Protein AF-A0A819SL32-F1 (afdb_monomer)

Sequence (199 aa):
MQELDLMKNQIPFDRYFQVEPLRNYLKIILMNDFMIHLADKIWPEGKRYVFCYDAQINEKSDIKSCHAKDGNPFGPFWSYFNIDFDGDVFFQPLFYDIINPNGWNTKYPSTKYPVLAFSGPPGTDQHNVPIAKYFIYSNYIQEQAENFLNKHQISPDTLLAIHLRNGIDFERACTYASEKSNFFASAQCLGYNLEKGIK

Radius of gyration: 21.11 Å; Cα contacts (8 Å, |Δi|>4): 170; chains: 1; bounding box: 52×49×54 Å

Solvent-accessible surface area (backbone atoms only — not comparable to full-atom values): 12612 Å² total; per-residue (Å²): 143,72,74,82,62,61,84,76,53,91,76,62,68,64,65,53,24,44,62,65,61,37,48,78,77,39,98,73,75,55,69,67,57,41,56,76,74,40,28,75,81,66,48,31,90,87,61,28,46,36,34,33,60,57,71,41,71,54,101,89,41,95,60,72,34,57,62,50,52,63,60,86,66,38,24,62,58,38,52,73,72,73,53,74,69,69,44,68,41,63,49,58,93,64,71,79,56,83,87,57,66,62,55,53,54,70,77,49,37,58,92,81,40,67,61,87,42,54,61,58,82,80,72,86,61,81,88,53,58,78,56,56,79,34,67,40,66,12,71,63,47,50,50,54,52,51,51,51,31,60,76,68,71,52,57,80,92,74,66,84,86,81,88,84,83,78,47,74,73,47,54,58,54,54,75,56,47,87,81,42,95,72,52,91,74,41,38,83,69,22,33,91,82,46,81,58,50,86,128

Nearest PDB structures (foldseek):
  5ky4-assembly1_A  TM=9.007E-01  e=3.397E-13  Mus musculus
  5uxh-assembly2_B  TM=8.794E-01  e=1.569E-12  Homo sapiens
  5kxq-assembly2_D  TM=8.926E-01  e=2.784E-12  Mus musculus
  5kxq-assembly1_B  TM=8.341E-01  e=6.797E-12  Mus musculus
  5kxq-assembly2_C  TM=8.332E-01  e=1.062E-11  Mus musculus

Organism: NCBI:txid392033

Secondary structure (DSSP, 8-state):
--STTGGGS---GGGTB-SHHHHTTS----HHHHIIIIIHHHS-TT--EEEESS-EEETTEEEEE--TTSSTTHHHHHHHTT---SEEEE-TT--SSTT-HHHHHHHS-TTT-S--EESS-----GGGGGGGGG-PBPHHHHHHHHHHHHHTT--GGG---------HHHHHHHTTGGG-SS-TTTHHHH-TTSTT---

Foldseek 3Di:
DPVVCVVQDDDWLLQWFPPVLVVVPDVDDTPVCCLVPPCCPQPNPVRAEEEDQFFDQDPVDNDTFLCLLPDPPRVVVCVVSPDDHNGYDHLPPDALDPPCPVSCCVVAPCVRPVDHHYSDDRDDDPVCVVVVVSGHTHPNVVVVVVVVCVVVVNDPVPDDDDDDPPDPVVVVLVVCVVVDPDDDPCCVQQNPRSVNPDD

Mean predicted aligned error: 6.48 Å

pLDDT: mean 89.08, std 12.5, range [32.66, 98.06]

InterPro domains:
  IPR019378 GDP-fucose protein O-fucosyltransferase [PF10250] (8-195)
  IPR039922 GDP-fucose protein O-fucosyltransferase 1 [PTHR21420] (8-195)

Structure (mmCIF, N/CA/C/O backbone):
data_AF-A0A819SL32-F1
#
_entry.id   AF-A0A819SL32-F1
#
loop_
_atom_site.group_PDB
_atom_site.id
_atom_site.type_symbol
_atom_site.label_atom_id
_atom_site.label_alt_id
_atom_site.label_comp_id
_atom_site.label_asym_id
_atom_site.label_entity_id
_atom_site.label_seq_id
_atom_site.pdbx_PDB_ins_code
_atom_site.Cartn_x
_atom_site.Cartn_y
_atom_site.Cartn_z
_atom_site.occupancy
_atom_site.B_iso_or_equiv
_atom_site.auth_seq_id
_atom_site.auth_comp_id
_atom_site.auth_asym_id
_atom_site.auth_atom_id
_atom_site.pdbx_PDB_model_num
ATOM 1 N N . MET A 1 1 ? 2.722 -19.379 21.578 1.00 36.47 1 MET A N 1
ATOM 2 C CA . MET A 1 1 ? 3.691 -19.497 20.464 1.00 36.47 1 MET A CA 1
ATOM 3 C C . MET A 1 1 ? 2.982 -19.237 19.126 1.00 36.47 1 MET A C 1
ATOM 5 O O . MET A 1 1 ? 3.074 -20.057 18.230 1.00 36.47 1 MET A O 1
ATOM 9 N N . GLN A 1 2 ? 2.211 -18.143 19.008 1.00 43.09 2 GLN A N 1
ATOM 10 C CA . GLN A 1 2 ? 1.285 -17.951 17.871 1.00 43.09 2 GLN A CA 1
ATOM 11 C C . GLN A 1 2 ? 1.231 -16.505 17.335 1.00 43.09 2 GLN A C 1
ATOM 13 O O . GLN A 1 2 ? 0.826 -16.306 16.200 1.00 43.09 2 GLN A O 1
ATOM 18 N N . GLU A 1 3 ? 1.718 -15.506 18.083 1.00 35.50 3 GLU A N 1
ATOM 19 C CA . GLU A 1 3 ? 1.844 -14.123 17.579 1.00 35.50 3 GLU A CA 1
ATOM 20 C C . GLU A 1 3 ? 3.192 -13.834 16.902 1.00 35.50 3 GLU A C 1
ATOM 22 O O . GLU A 1 3 ? 3.268 -12.988 16.016 1.00 35.50 3 GLU A O 1
ATOM 27 N N . LEU A 1 4 ? 4.257 -14.565 17.255 1.00 32.66 4 LEU A N 1
ATOM 28 C CA . LEU A 1 4 ? 5.604 -14.319 16.719 1.00 32.66 4 LEU A CA 1
ATOM 29 C C . LEU A 1 4 ? 5.791 -14.795 15.262 1.00 32.66 4 LEU A C 1
ATOM 31 O O . LEU A 1 4 ? 6.780 -14.439 14.628 1.00 32.66 4 LEU A O 1
ATOM 35 N N . ASP A 1 5 ? 4.856 -15.593 14.738 1.00 39.16 5 ASP A N 1
ATOM 36 C CA . ASP A 1 5 ? 4.914 -16.175 13.386 1.00 39.16 5 ASP A CA 1
ATOM 37 C C . ASP A 1 5 ? 4.199 -15.308 12.327 1.00 39.16 5 ASP A C 1
ATOM 39 O O . ASP A 1 5 ? 4.399 -15.465 11.125 1.00 39.16 5 ASP A O 1
ATOM 43 N N . LEU A 1 6 ? 3.416 -14.311 12.760 1.00 43.03 6 LEU A N 1
ATOM 44 C CA . LEU A 1 6 ? 2.730 -13.369 11.867 1.00 43.03 6 LEU A CA 1
ATOM 45 C C . LEU A 1 6 ? 3.681 -12.354 11.214 1.00 43.03 6 LEU A C 1
ATOM 47 O O . LEU A 1 6 ? 3.376 -11.847 10.140 1.00 43.03 6 LEU A O 1
ATOM 51 N N . MET A 1 7 ? 4.855 -12.093 11.802 1.00 41.94 7 MET A N 1
ATOM 52 C CA . MET A 1 7 ? 5.853 -11.180 11.222 1.00 41.94 7 MET A CA 1
ATOM 53 C C . MET A 1 7 ? 6.662 -11.793 10.064 1.00 41.94 7 MET A C 1
ATOM 55 O O . MET A 1 7 ? 7.491 -11.102 9.473 1.00 41.94 7 MET A O 1
ATOM 59 N N . LYS A 1 8 ? 6.453 -13.077 9.736 1.00 52.78 8 LYS A N 1
ATOM 60 C CA . LYS A 1 8 ? 7.177 -13.782 8.662 1.00 52.78 8 LYS A CA 1
ATOM 61 C C . LYS A 1 8 ? 6.358 -14.044 7.398 1.00 52.78 8 LYS A C 1
ATOM 63 O O . LYS A 1 8 ? 6.947 -14.434 6.394 1.00 52.78 8 LYS A O 1
ATOM 68 N N . ASN A 1 9 ? 5.049 -13.799 7.409 1.00 71.25 9 ASN A N 1
ATOM 69 C CA . ASN A 1 9 ? 4.177 -14.155 6.292 1.00 71.25 9 ASN A CA 1
ATOM 70 C C . ASN A 1 9 ? 3.637 -12.908 5.593 1.00 71.25 9 ASN A C 1
ATOM 72 O O . ASN A 1 9 ? 3.111 -12.005 6.239 1.00 71.25 9 ASN A O 1
ATOM 76 N N . GLN A 1 10 ? 3.736 -12.879 4.262 1.00 85.94 10 GLN A N 1
ATOM 77 C CA . GLN A 1 10 ? 2.957 -11.946 3.452 1.00 85.94 10 GLN A CA 1
ATOM 78 C C . GLN A 1 10 ? 1.480 -12.282 3.669 1.00 85.94 10 GLN A C 1
ATOM 80 O O . GLN A 1 10 ? 1.025 -13.367 3.308 1.00 85.94 10 GLN A O 1
ATOM 85 N N . ILE A 1 11 ? 0.748 -11.390 4.337 1.00 91.75 11 ILE A N 1
ATOM 86 C CA . ILE A 1 11 ? -0.656 -11.624 4.671 1.00 91.75 11 ILE A CA 1
ATOM 87 C C . ILE A 1 11 ? -1.500 -11.163 3.484 1.00 91.75 11 ILE A C 1
ATOM 89 O O . ILE A 1 11 ? -1.397 -9.996 3.092 1.00 91.75 11 ILE A O 1
ATOM 93 N N . PRO A 1 12 ? -2.327 -12.040 2.894 1.00 93.44 12 PRO A N 1
ATOM 94 C CA . PRO A 1 12 ? -3.126 -11.653 1.750 1.00 93.44 12 PRO A CA 1
ATOM 95 C C . PRO A 1 12 ? -4.188 -10.636 2.181 1.00 93.44 12 PRO A C 1
ATOM 97 O O . PRO A 1 12 ? -4.689 -10.660 3.307 1.00 93.44 12 PRO A O 1
ATOM 100 N N . PHE A 1 13 ? -4.514 -9.710 1.281 1.00 95.75 13 PHE A N 1
ATOM 101 C CA . PHE A 1 13 ? -5.428 -8.599 1.557 1.00 95.75 13 PHE A CA 1
ATOM 102 C C . PHE A 1 13 ? -6.792 -9.071 2.093 1.00 95.75 13 PHE A C 1
ATOM 104 O O . PHE A 1 13 ? -7.337 -8.501 3.042 1.00 95.75 13 PHE A O 1
ATOM 111 N N . ASP A 1 14 ? -7.303 -10.158 1.517 1.00 96.06 14 ASP A N 1
ATOM 112 C CA . ASP A 1 14 ? -8.595 -10.762 1.833 1.00 96.06 14 ASP A CA 1
ATOM 113 C C . ASP A 1 14 ? -8.660 -11.436 3.214 1.00 96.06 14 ASP A C 1
ATOM 115 O O . ASP A 1 14 ? -9.744 -11.741 3.716 1.00 96.06 14 ASP A O 1
ATOM 119 N N . ARG A 1 15 ? -7.516 -11.585 3.898 1.00 96.00 15 ARG A N 1
ATOM 120 C CA . ARG A 1 15 ? -7.484 -11.976 5.311 1.00 96.00 15 ARG A CA 1
ATOM 121 C C . ARG A 1 15 ? -8.174 -10.940 6.194 1.00 96.00 15 ARG A C 1
ATOM 123 O O . ARG A 1 15 ? -8.882 -11.313 7.133 1.00 96.00 15 ARG A O 1
ATOM 130 N N . TYR A 1 16 ? -7.954 -9.656 5.919 1.00 96.31 16 TYR A N 1
ATOM 131 C CA . TYR A 1 16 ? -8.412 -8.557 6.771 1.00 96.31 16 TYR A CA 1
ATOM 132 C C . TYR A 1 16 ? -9.566 -7.768 6.179 1.00 96.31 16 TYR A C 1
ATOM 134 O O . TYR A 1 16 ? -10.381 -7.257 6.944 1.00 96.31 16 TYR A O 1
ATOM 142 N N . PHE A 1 17 ? -9.676 -7.705 4.856 1.00 97.69 17 PHE A N 1
ATOM 143 C CA . PHE A 1 17 ? -10.681 -6.893 4.182 1.00 97.69 17 PHE A CA 1
ATOM 144 C C . PHE A 1 17 ? -11.442 -7.694 3.134 1.00 97.69 17 PHE A C 1
ATOM 146 O O . PHE A 1 17 ? -10.915 -8.606 2.516 1.00 97.69 17 PHE A O 1
ATOM 153 N N . GLN A 1 18 ? -12.697 -7.345 2.894 1.00 97.31 18 GLN A N 1
ATOM 154 C CA . GLN A 1 18 ? -13.462 -7.904 1.788 1.00 97.31 18 GLN A CA 1
ATOM 155 C C . GLN A 1 18 ? -12.979 -7.307 0.457 1.00 97.31 18 GLN A C 1
ATOM 157 O O . GLN A 1 18 ? -12.721 -6.108 0.357 1.00 97.31 18 GLN A O 1
ATOM 162 N N . VAL A 1 19 ? -12.893 -8.132 -0.589 1.00 97.06 19 VAL A N 1
ATOM 163 C CA . VAL A 1 19 ? -12.436 -7.693 -1.923 1.00 97.06 19 VAL A CA 1
ATOM 164 C C . VAL A 1 19 ? -13.579 -7.091 -2.750 1.00 97.06 19 VAL A C 1
ATOM 166 O O . VAL A 1 19 ? -13.380 -6.109 -3.464 1.00 97.06 19 VAL A O 1
ATOM 169 N N . GLU A 1 20 ? -14.791 -7.643 -2.638 1.00 96.12 20 GLU A N 1
ATOM 170 C CA . GLU A 1 20 ? -15.951 -7.234 -3.447 1.00 96.12 20 GLU A CA 1
ATOM 171 C C . GLU A 1 20 ? -16.342 -5.752 -3.304 1.00 96.12 20 GLU A C 1
ATOM 173 O O . GLU A 1 20 ? -16.541 -5.096 -4.329 1.00 96.12 20 GLU A O 1
ATOM 178 N N . PRO A 1 21 ? -16.390 -5.153 -2.095 1.00 96.00 21 PRO A N 1
ATOM 179 C CA . PRO A 1 21 ? -16.719 -3.733 -1.964 1.00 96.00 21 PRO A CA 1
ATOM 180 C C . PRO A 1 21 ? -15.754 -2.816 -2.725 1.00 96.00 21 PRO A C 1
ATOM 182 O O . PRO A 1 21 ? -16.183 -1.814 -3.295 1.00 96.00 21 PRO A O 1
ATOM 185 N N . LEU A 1 22 ? -14.469 -3.178 -2.790 1.00 93.81 22 LEU A N 1
ATOM 186 C CA . LEU A 1 22 ? -13.471 -2.453 -3.573 1.00 93.81 22 LEU A CA 1
ATOM 187 C C . LEU A 1 22 ? -13.616 -2.700 -5.076 1.00 93.81 22 LEU A C 1
ATOM 189 O O . LEU A 1 22 ? -13.434 -1.759 -5.845 1.00 93.81 22 LEU A O 1
ATOM 193 N N . ARG A 1 23 ? -13.985 -3.915 -5.509 1.00 95.00 23 ARG A N 1
ATOM 194 C CA . ARG A 1 23 ? -14.231 -4.237 -6.931 1.00 95.00 23 ARG A CA 1
ATOM 195 C C . ARG A 1 23 ? -15.352 -3.402 -7.551 1.00 95.00 23 ARG A C 1
ATOM 197 O O . ARG A 1 23 ? -15.296 -3.094 -8.739 1.00 95.00 23 ARG A O 1
ATOM 204 N N . ASN A 1 24 ? -16.325 -2.974 -6.747 1.00 91.62 24 ASN A N 1
ATOM 205 C CA . ASN A 1 24 ? -17.387 -2.063 -7.189 1.00 91.62 24 ASN A CA 1
ATOM 206 C C . ASN A 1 24 ? -16.880 -0.649 -7.521 1.00 91.62 24 ASN A C 1
ATOM 208 O O . ASN A 1 24 ? -17.567 0.102 -8.211 1.00 91.62 24 ASN A O 1
ATOM 212 N N . TYR A 1 25 ? -15.698 -0.278 -7.024 1.00 90.75 25 TYR A N 1
ATOM 213 C CA . TYR A 1 25 ? -15.104 1.043 -7.216 1.00 90.75 25 TYR A CA 1
ATOM 214 C C . TYR A 1 25 ? -13.856 1.015 -8.115 1.00 90.75 25 TYR A C 1
ATOM 216 O O . TYR A 1 25 ? -13.648 1.930 -8.909 1.00 90.75 25 TYR A O 1
ATOM 224 N N . LEU A 1 26 ? -13.035 -0.036 -8.026 1.00 91.31 26 LEU A N 1
ATOM 225 C CA . LEU A 1 26 ? -11.764 -0.182 -8.738 1.00 91.31 26 LEU A CA 1
ATOM 226 C C . LEU A 1 26 ? 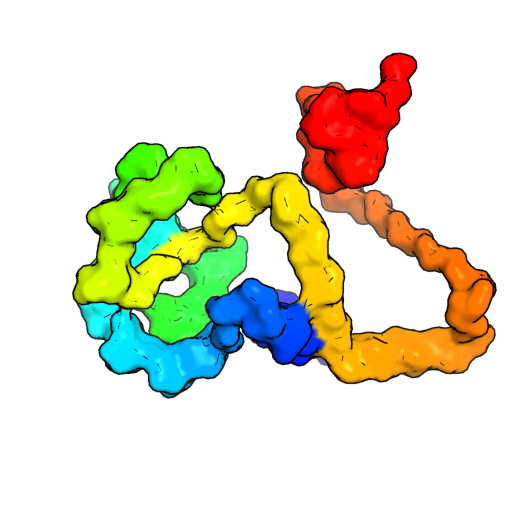-11.658 -1.547 -9.420 1.00 91.31 26 LEU A C 1
ATOM 228 O O . LEU A 1 26 ? -12.092 -2.568 -8.894 1.00 91.31 26 LEU A O 1
ATOM 232 N N . LYS A 1 27 ? -10.973 -1.591 -10.566 1.00 94.44 27 LYS A N 1
ATOM 233 C CA . LYS A 1 27 ? -10.573 -2.856 -11.197 1.00 94.44 27 LYS A CA 1
ATOM 234 C C . LYS A 1 27 ? -9.388 -3.439 -10.436 1.00 94.44 27 LYS A C 1
ATOM 236 O O . LYS A 1 27 ? -8.250 -3.048 -10.681 1.00 94.44 27 LYS A O 1
ATOM 241 N N . ILE A 1 28 ? -9.667 -4.354 -9.513 1.00 95.50 28 ILE A N 1
ATOM 242 C CA . ILE A 1 28 ? -8.653 -4.978 -8.660 1.00 95.50 28 ILE A CA 1
ATOM 243 C C . ILE A 1 28 ? -8.693 -6.503 -8.739 1.00 95.50 28 ILE A C 1
ATOM 245 O O . ILE A 1 28 ? -9.742 -7.122 -8.930 1.00 95.50 28 ILE A O 1
ATOM 249 N N . ILE A 1 29 ? -7.528 -7.105 -8.531 1.00 96.81 29 ILE A N 1
ATOM 250 C CA . ILE A 1 29 ? -7.316 -8.543 -8.392 1.00 96.81 29 ILE A CA 1
ATOM 251 C C . ILE A 1 29 ? -6.331 -8.761 -7.240 1.00 96.81 29 ILE A C 1
ATOM 253 O O . ILE A 1 29 ? -5.486 -7.901 -6.982 1.00 96.81 29 ILE A O 1
ATOM 257 N N . LEU A 1 30 ? -6.451 -9.877 -6.519 1.00 96.75 30 LEU A N 1
ATOM 258 C CA . LEU A 1 30 ? -5.474 -10.226 -5.492 1.00 96.75 30 LEU A CA 1
ATOM 259 C C . LEU A 1 30 ? -4.130 -10.544 -6.155 1.00 96.75 30 LEU A C 1
ATOM 261 O O . LEU A 1 30 ? -4.094 -11.135 -7.232 1.00 96.75 30 LEU A O 1
ATOM 265 N N . MET A 1 31 ? -3.022 -10.197 -5.496 1.00 95.88 31 MET A N 1
ATOM 266 C CA . MET A 1 31 ? -1.685 -10.500 -6.023 1.00 95.88 31 MET A CA 1
ATOM 267 C C . MET A 1 31 ? -1.513 -12.004 -6.282 1.00 95.88 31 MET A C 1
ATOM 269 O O . MET A 1 31 ? -1.009 -12.391 -7.329 1.00 95.88 31 MET A O 1
ATOM 273 N N . ASN A 1 32 ? -2.001 -12.854 -5.375 1.00 94.75 32 ASN A N 1
ATOM 274 C CA . ASN A 1 32 ? -1.957 -14.305 -5.550 1.00 94.75 32 ASN A CA 1
ATOM 275 C C . ASN A 1 32 ? -2.718 -14.760 -6.809 1.00 94.75 32 ASN A C 1
ATOM 277 O O . ASN A 1 32 ? -2.170 -15.490 -7.630 1.00 94.75 32 ASN A O 1
ATOM 281 N N . ASP A 1 33 ? -3.941 -14.262 -7.011 1.00 96.81 33 ASP A N 1
ATOM 282 C CA . ASP A 1 33 ? -4.750 -14.584 -8.192 1.00 96.81 33 ASP A CA 1
ATOM 283 C C . ASP A 1 33 ? -4.084 -14.087 -9.484 1.00 96.81 33 ASP A C 1
ATOM 285 O O . ASP A 1 33 ? -4.095 -14.778 -10.503 1.00 96.81 33 ASP A O 1
ATOM 289 N N . PHE A 1 34 ? -3.473 -12.898 -9.453 1.00 97.94 34 PHE A N 1
ATOM 290 C CA . PHE A 1 34 ? -2.713 -12.365 -10.580 1.00 97.94 34 PHE A CA 1
ATOM 291 C C . PHE A 1 34 ? -1.534 -13.278 -10.936 1.00 97.94 34 PHE A C 1
ATOM 293 O O . PHE A 1 34 ? -1.382 -13.654 -12.102 1.00 97.94 34 PHE A O 1
ATOM 300 N N . MET A 1 35 ? -0.740 -13.678 -9.941 1.00 96.94 35 MET A N 1
ATOM 301 C CA . MET A 1 35 ? 0.423 -14.537 -10.152 1.00 96.94 35 MET A CA 1
ATOM 302 C C . MET A 1 35 ? 0.038 -15.926 -10.671 1.00 96.94 35 MET A C 1
ATOM 304 O O . MET A 1 35 ? 0.683 -16.420 -11.587 1.00 96.94 35 MET A O 1
ATOM 308 N N . ILE A 1 36 ? -1.046 -16.523 -10.167 1.00 96.25 36 ILE A N 1
ATOM 309 C CA . ILE A 1 36 ? -1.492 -17.863 -10.585 1.00 96.25 36 ILE A CA 1
ATOM 310 C C . ILE A 1 36 ? -2.159 -17.845 -11.968 1.00 96.25 36 ILE A C 1
ATOM 312 O O . ILE A 1 36 ? -1.984 -18.772 -12.758 1.00 96.25 36 ILE A O 1
ATOM 316 N N . HIS A 1 37 ? -2.972 -16.830 -12.273 1.00 97.62 37 HIS A N 1
ATOM 317 C CA . HIS A 1 37 ? -3.874 -16.888 -13.430 1.00 97.62 37 HIS A CA 1
ATOM 318 C C . HIS A 1 37 ? -3.442 -16.031 -14.626 1.00 97.62 37 HIS A C 1
ATOM 320 O O . HIS A 1 37 ? -3.883 -16.302 -15.755 1.00 97.62 37 HIS A O 1
ATOM 326 N N . LEU A 1 38 ? -2.617 -15.001 -14.402 1.00 97.56 38 LEU A N 1
ATOM 327 C CA . LEU A 1 38 ? -2.291 -13.980 -15.403 1.00 97.56 38 LEU A CA 1
ATOM 328 C C . LEU A 1 38 ? -0.791 -13.806 -15.648 1.00 97.56 38 LEU A C 1
ATOM 330 O O . LEU A 1 38 ? -0.419 -13.603 -16.805 1.00 97.56 38 LEU A O 1
ATOM 334 N N . ALA A 1 39 ? 0.057 -13.888 -14.617 1.00 97.38 39 ALA A N 1
ATOM 335 C CA . ALA A 1 39 ? 1.471 -13.528 -14.731 1.00 97.38 39 ALA A CA 1
ATOM 336 C C . ALA A 1 39 ? 2.182 -14.275 -15.867 1.00 97.38 39 ALA A C 1
ATOM 338 O O . ALA A 1 39 ? 2.753 -13.625 -16.732 1.00 97.38 39 ALA A O 1
ATOM 339 N N . ASP A 1 40 ? 2.041 -15.593 -15.992 1.00 96.75 40 ASP A N 1
ATOM 340 C CA . ASP A 1 40 ? 2.714 -16.344 -17.068 1.00 96.75 40 ASP A CA 1
ATOM 341 C C . ASP A 1 40 ? 2.274 -15.941 -18.487 1.00 96.75 40 ASP A C 1
ATOM 343 O O . ASP A 1 40 ? 3.016 -16.112 -19.454 1.00 96.75 40 ASP A O 1
ATOM 347 N N . LYS A 1 41 ? 1.069 -15.377 -18.637 1.00 97.38 41 LYS A N 1
ATOM 348 C CA . LYS A 1 41 ? 0.516 -14.976 -19.941 1.00 97.38 41 LYS A CA 1
ATOM 349 C C . LYS A 1 41 ? 0.951 -13.575 -20.352 1.00 97.38 41 LYS A C 1
ATOM 351 O O . LYS A 1 41 ? 1.218 -13.343 -21.529 1.00 97.38 41 LYS A O 1
ATOM 356 N N . ILE A 1 42 ? 0.963 -12.633 -19.407 1.00 97.50 42 ILE A N 1
ATOM 357 C CA . ILE A 1 42 ? 1.168 -11.203 -19.701 1.00 97.50 42 ILE A CA 1
ATOM 358 C C . ILE A 1 42 ? 2.425 -10.610 -19.056 1.00 97.50 42 ILE A C 1
ATOM 360 O O . ILE A 1 42 ? 2.828 -9.512 -19.423 1.00 97.50 42 ILE A O 1
ATOM 364 N N . TRP A 1 43 ? 3.066 -11.327 -18.138 1.00 97.69 43 TRP A N 1
ATOM 365 C CA . TRP A 1 43 ? 4.265 -10.915 -17.402 1.00 97.69 43 TRP A CA 1
ATOM 366 C C . TRP A 1 43 ? 5.205 -12.102 -17.079 1.00 97.69 43 TRP A C 1
ATOM 368 O O . TRP A 1 43 ? 5.544 -12.343 -15.912 1.00 97.69 43 TRP A O 1
ATOM 378 N N . PRO A 1 44 ? 5.597 -12.891 -18.101 1.00 97.00 44 PRO A N 1
ATOM 379 C CA . PRO A 1 44 ? 6.468 -14.046 -17.911 1.00 97.00 44 PRO A CA 1
ATOM 380 C C . PRO A 1 44 ? 7.891 -13.624 -17.525 1.00 97.00 44 PRO A C 1
ATOM 382 O O . PRO A 1 44 ? 8.287 -12.473 -17.727 1.00 97.00 44 PRO A O 1
ATOM 385 N N . GLU A 1 45 ? 8.676 -14.581 -17.030 1.00 96.25 45 GLU A N 1
ATOM 386 C CA . GLU A 1 45 ? 10.131 -14.435 -16.880 1.00 96.25 45 GLU A CA 1
ATOM 387 C C . GLU A 1 45 ? 10.782 -13.991 -18.204 1.00 96.25 45 GLU A C 1
ATOM 389 O O . GLU A 1 45 ? 10.327 -14.350 -19.296 1.00 96.25 45 GLU A O 1
ATOM 394 N N . GLY A 1 46 ? 11.813 -13.151 -18.124 1.00 96.06 46 GLY A N 1
ATOM 395 C CA . GLY A 1 46 ? 12.400 -12.449 -19.267 1.00 96.06 46 GLY A CA 1
ATOM 396 C C . GLY A 1 46 ? 11.690 -11.138 -19.638 1.00 96.06 46 GLY A C 1
ATOM 397 O O . GLY A 1 46 ? 12.161 -10.420 -20.522 1.00 96.06 46 GLY A O 1
ATOM 398 N N . LYS A 1 47 ? 10.550 -10.812 -19.008 1.00 96.44 47 LYS A N 1
ATOM 399 C CA . LYS A 1 47 ? 9.779 -9.571 -19.232 1.00 96.44 47 LYS A CA 1
ATOM 400 C C . LYS A 1 47 ? 9.370 -8.858 -17.939 1.00 96.44 47 LYS A C 1
ATOM 402 O O . LYS A 1 47 ? 8.530 -7.952 -17.972 1.00 96.44 47 LYS A O 1
ATOM 407 N N . ARG A 1 48 ? 9.935 -9.249 -16.797 1.00 97.56 48 ARG A N 1
ATOM 408 C CA . ARG A 1 48 ? 9.601 -8.701 -15.482 1.00 97.56 48 ARG A CA 1
ATOM 409 C C . ARG A 1 48 ? 10.433 -7.462 -15.194 1.00 97.56 48 ARG A C 1
ATOM 411 O O . ARG A 1 48 ? 11.494 -7.537 -14.591 1.00 97.56 48 ARG A O 1
ATOM 418 N N . TYR A 1 49 ? 9.943 -6.303 -15.618 1.00 97.38 49 TYR A N 1
ATOM 419 C CA . TYR A 1 49 ? 10.589 -5.023 -15.322 1.00 97.38 49 TYR A CA 1
ATOM 420 C C . TYR A 1 49 ? 10.044 -4.385 -14.045 1.00 97.38 49 TYR A C 1
ATOM 422 O O . TYR A 1 49 ? 8.827 -4.377 -13.836 1.00 97.38 49 TYR A O 1
ATOM 430 N N . VAL A 1 50 ? 10.932 -3.801 -13.238 1.00 97.38 50 VAL A N 1
ATOM 431 C CA . VAL A 1 50 ? 10.560 -3.012 -12.057 1.00 97.38 50 VAL A CA 1
ATOM 432 C C . VAL A 1 50 ? 10.718 -1.517 -12.299 1.00 97.38 50 VAL A C 1
ATOM 434 O O . VAL A 1 50 ? 11.653 -1.067 -12.951 1.00 97.38 50 VAL A O 1
ATOM 437 N N . PHE A 1 51 ? 9.785 -0.736 -11.770 1.00 96.81 51 PHE A N 1
ATOM 438 C CA . PHE A 1 51 ? 9.684 0.701 -11.951 1.00 96.81 51 PHE A CA 1
ATOM 439 C C . PHE A 1 51 ? 10.095 1.431 -10.676 1.00 96.81 51 PHE A C 1
ATOM 441 O O . PHE A 1 51 ? 9.572 1.167 -9.590 1.00 96.81 51 PHE A O 1
ATOM 448 N N . CYS A 1 52 ? 10.982 2.408 -10.826 1.00 95.19 52 CYS A N 1
ATOM 449 C CA . CYS A 1 52 ? 11.347 3.363 -9.786 1.00 95.19 52 CYS A CA 1
ATOM 450 C C . CYS A 1 52 ? 11.576 4.750 -10.401 1.00 95.19 52 CYS A C 1
ATOM 452 O O . CYS A 1 52 ? 11.703 4.890 -11.620 1.00 95.19 52 CYS A O 1
ATOM 454 N N . TYR A 1 53 ? 11.561 5.797 -9.571 1.00 93.25 53 TYR A N 1
ATOM 455 C CA . TYR A 1 53 ? 11.621 7.174 -10.073 1.00 93.25 53 TYR A CA 1
ATOM 456 C C . TYR A 1 53 ? 12.915 7.430 -10.854 1.00 93.25 53 TYR A C 1
ATOM 458 O O . TYR A 1 53 ? 12.870 7.902 -11.991 1.00 93.25 53 TYR A O 1
ATOM 466 N N . ASP A 1 54 ? 14.044 7.037 -10.269 1.00 92.06 54 ASP A N 1
ATOM 467 C CA . ASP A 1 54 ? 15.370 7.115 -10.869 1.00 92.06 54 ASP A CA 1
ATOM 468 C C . ASP A 1 54 ? 16.268 5.993 -10.333 1.00 92.06 54 ASP A C 1
ATOM 470 O O . ASP A 1 54 ? 15.937 5.351 -9.331 1.00 92.06 54 ASP A O 1
ATOM 474 N N . ALA A 1 55 ? 17.400 5.772 -10.996 1.00 89.81 55 ALA A N 1
ATOM 475 C CA . ALA A 1 55 ? 18.406 4.817 -10.578 1.00 89.81 55 ALA A CA 1
ATOM 476 C C . ALA A 1 55 ? 19.046 5.250 -9.257 1.00 89.81 55 ALA A C 1
ATOM 478 O O . ALA A 1 55 ? 19.496 6.388 -9.105 1.00 89.81 55 ALA A O 1
ATOM 479 N N . GLN A 1 56 ? 19.127 4.319 -8.316 1.00 83.81 56 GLN A N 1
ATOM 480 C CA . GLN A 1 56 ? 19.813 4.519 -7.048 1.00 83.81 56 GLN A CA 1
ATOM 481 C C . GLN A 1 56 ? 21.131 3.745 -7.062 1.00 83.81 56 GLN A C 1
ATOM 483 O O . GLN A 1 56 ? 21.273 2.770 -7.794 1.00 83.81 56 GLN A O 1
ATOM 488 N N . ILE A 1 57 ? 22.105 4.223 -6.290 1.00 82.69 57 ILE A N 1
ATOM 489 C CA . ILE A 1 57 ? 23.317 3.472 -5.953 1.00 82.69 57 ILE A CA 1
ATOM 490 C C . ILE A 1 57 ? 23.125 3.030 -4.509 1.00 82.69 57 ILE A C 1
ATOM 492 O O . ILE A 1 57 ? 22.819 3.867 -3.656 1.00 82.69 57 ILE A O 1
ATOM 496 N N . ASN A 1 58 ? 23.274 1.739 -4.231 1.00 73.81 58 ASN A N 1
ATOM 497 C CA . ASN A 1 58 ? 23.225 1.233 -2.866 1.00 73.81 58 ASN A CA 1
ATOM 498 C C . ASN A 1 58 ? 24.655 1.053 -2.313 1.00 73.81 58 ASN A C 1
ATOM 500 O O . ASN A 1 58 ? 25.623 0.917 -3.053 1.00 73.81 58 ASN A O 1
ATOM 504 N N . GLU A 1 59 ? 24.810 1.011 -0.989 1.00 67.81 59 GLU A N 1
ATOM 505 C CA . GLU A 1 59 ? 26.130 0.824 -0.351 1.00 67.81 59 GLU A CA 1
ATOM 506 C C . GLU A 1 59 ? 26.746 -0.569 -0.601 1.00 67.81 59 GLU A C 1
ATOM 508 O O . GLU A 1 59 ? 27.896 -0.820 -0.248 1.00 67.81 59 GLU A O 1
ATOM 513 N N . LYS A 1 60 ? 25.973 -1.505 -1.166 1.00 69.69 60 LYS A N 1
ATOM 514 C CA . LYS A 1 60 ? 26.355 -2.913 -1.352 1.00 69.69 60 LYS A CA 1
ATOM 515 C C . LYS A 1 60 ? 26.784 -3.238 -2.786 1.00 69.69 60 LYS A C 1
ATOM 517 O O . LYS A 1 60 ? 27.247 -4.348 -3.038 1.00 69.69 60 LYS A O 1
ATOM 522 N N . SER A 1 61 ? 26.587 -2.316 -3.721 1.00 68.00 61 SER A N 1
ATOM 523 C CA . SER 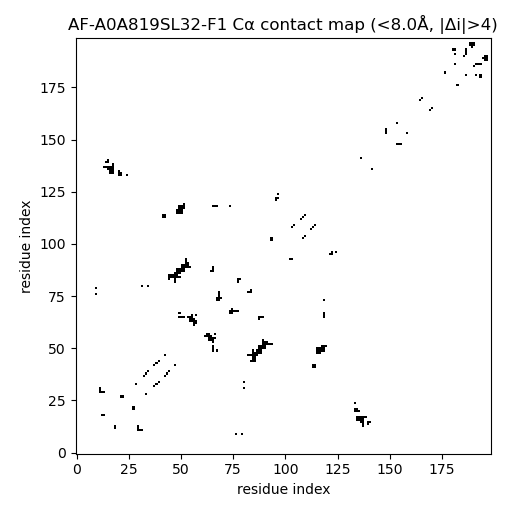A 1 61 ? 26.760 -2.500 -5.154 1.00 68.00 61 SER A CA 1
ATOM 524 C C . SER A 1 61 ? 26.871 -1.141 -5.842 1.00 68.00 61 SER A C 1
ATOM 526 O O . SER A 1 61 ? 25.961 -0.320 -5.784 1.00 68.00 61 SER A O 1
ATOM 528 N N . ASP A 1 62 ? 27.944 -0.948 -6.604 1.00 75.81 62 ASP A N 1
ATOM 529 C CA . ASP A 1 62 ? 28.117 0.236 -7.456 1.00 75.81 62 ASP A CA 1
ATOM 530 C C . ASP A 1 62 ? 27.203 0.222 -8.706 1.00 75.81 62 ASP A C 1
ATOM 532 O O . ASP A 1 62 ? 27.354 1.042 -9.617 1.00 75.81 62 ASP A O 1
ATOM 536 N N . ILE A 1 63 ? 26.257 -0.722 -8.791 1.00 83.06 63 ILE A N 1
ATOM 537 C CA . ILE A 1 63 ? 25.329 -0.863 -9.913 1.00 83.06 63 ILE A CA 1
ATOM 538 C C . ILE A 1 63 ? 24.132 0.059 -9.698 1.00 83.06 63 ILE A C 1
ATOM 540 O O . ILE A 1 63 ? 23.363 -0.103 -8.757 1.00 83.06 63 ILE A O 1
ATOM 544 N N . LYS A 1 64 ? 23.934 0.986 -10.638 1.00 86.69 64 LYS A N 1
ATOM 545 C CA . LYS A 1 64 ? 22.742 1.834 -10.710 1.00 86.69 64 LYS A CA 1
ATOM 546 C C . LYS A 1 64 ? 21.513 1.004 -11.092 1.00 86.69 64 LYS A C 1
ATOM 548 O O . LYS A 1 64 ? 21.436 0.550 -12.232 1.00 86.69 64 LYS A O 1
ATOM 553 N N . SER A 1 65 ? 20.559 0.841 -10.176 1.00 92.44 65 SER A N 1
ATOM 554 C CA . SER A 1 65 ? 19.321 0.072 -10.406 1.00 92.44 65 SER A CA 1
ATOM 555 C C . SER A 1 65 ? 18.159 0.579 -9.543 1.00 92.44 65 SER A C 1
ATOM 557 O O . SER A 1 65 ? 18.314 1.540 -8.784 1.00 92.44 65 SER A O 1
ATOM 559 N N . CYS A 1 66 ? 16.985 -0.054 -9.628 1.00 94.25 66 CYS A N 1
ATOM 560 C CA . CYS A 1 66 ? 15.890 0.212 -8.694 1.00 94.25 66 CYS A CA 1
ATOM 561 C C . CYS A 1 66 ? 16.054 -0.477 -7.335 1.00 94.25 66 CYS A C 1
ATOM 563 O O . CYS A 1 66 ? 15.293 -0.155 -6.422 1.00 94.25 66 CYS A O 1
ATOM 565 N N . HIS A 1 67 ? 16.984 -1.433 -7.191 1.00 93.12 67 HIS A N 1
ATOM 566 C CA . HIS A 1 67 ? 17.242 -2.150 -5.934 1.00 93.12 67 HIS A CA 1
ATOM 567 C C . HIS A 1 67 ? 15.978 -2.748 -5.287 1.00 93.12 67 HIS A C 1
ATOM 569 O O . HIS A 1 67 ? 15.846 -2.840 -4.067 1.00 93.12 67 HIS A O 1
ATOM 575 N N . ALA A 1 68 ? 15.015 -3.173 -6.110 1.00 92.94 68 ALA A N 1
ATOM 576 C CA . ALA A 1 68 ? 13.654 -3.473 -5.666 1.00 92.94 68 ALA A CA 1
ATOM 577 C C . ALA A 1 68 ? 13.522 -4.697 -4.748 1.00 92.94 68 ALA A C 1
ATOM 579 O O . ALA A 1 68 ? 12.453 -4.914 -4.182 1.00 92.94 68 ALA A O 1
ATOM 580 N N . LYS A 1 69 ? 14.582 -5.500 -4.609 1.00 93.44 69 LYS A N 1
ATOM 581 C CA . LYS A 1 69 ? 14.653 -6.662 -3.712 1.00 93.44 69 LYS A CA 1
ATOM 582 C C . LYS A 1 69 ? 15.657 -6.474 -2.570 1.00 93.44 69 LYS A C 1
ATOM 584 O O . LYS A 1 69 ? 15.908 -7.418 -1.821 1.00 93.44 69 LYS A O 1
ATOM 589 N N . ASP A 1 70 ? 16.216 -5.279 -2.400 1.00 91.88 70 ASP A N 1
ATOM 590 C CA . ASP A 1 70 ? 17.265 -5.065 -1.412 1.00 91.88 70 ASP A CA 1
ATOM 591 C C . ASP A 1 70 ? 16.696 -4.860 -0.008 1.00 91.88 70 ASP A C 1
ATOM 593 O O . ASP A 1 70 ? 15.931 -3.940 0.273 1.00 91.88 70 ASP A O 1
ATOM 597 N N . GLY A 1 71 ? 17.118 -5.728 0.910 1.00 89.44 71 GLY A N 1
ATOM 598 C CA . GLY A 1 71 ? 16.730 -5.6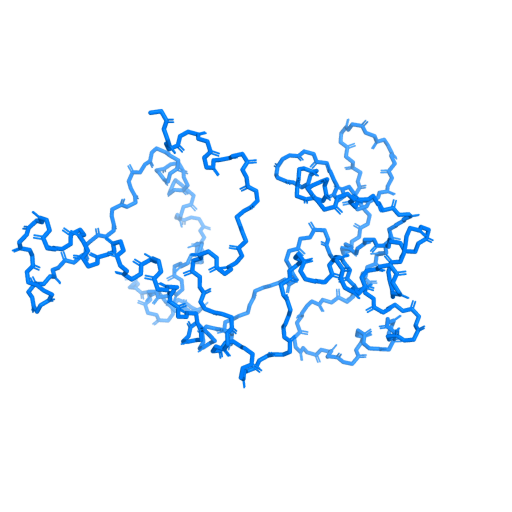57 2.314 1.00 89.44 71 GLY A CA 1
ATOM 599 C C . GLY A 1 71 ? 15.311 -6.157 2.599 1.00 89.44 71 GLY A C 1
ATOM 600 O O . GLY A 1 71 ? 14.676 -6.847 1.802 1.00 89.44 71 GLY A O 1
ATOM 601 N N . ASN A 1 72 ? 14.837 -5.843 3.802 1.00 89.50 72 ASN A N 1
ATOM 602 C CA . ASN A 1 72 ? 13.524 -6.227 4.316 1.00 89.50 72 ASN A CA 1
ATOM 603 C C . ASN A 1 72 ? 12.679 -4.947 4.467 1.00 89.50 72 ASN A C 1
ATOM 605 O O . ASN A 1 72 ? 13.200 -3.984 5.035 1.00 89.50 72 ASN A O 1
ATOM 609 N N . PRO A 1 73 ? 11.428 -4.890 3.961 1.00 91.94 73 PRO A N 1
ATOM 610 C CA . PRO A 1 73 ? 10.598 -6.003 3.461 1.00 91.94 73 PRO A CA 1
ATOM 611 C C . PRO A 1 73 ? 10.679 -6.295 1.957 1.00 91.94 73 PRO A C 1
ATOM 613 O O . PRO A 1 73 ? 10.045 -7.244 1.500 1.00 91.94 73 PRO A O 1
ATOM 616 N N . PHE A 1 74 ? 11.462 -5.528 1.199 1.00 91.94 74 PHE A N 1
ATOM 617 C CA . PHE A 1 74 ? 11.482 -5.556 -0.267 1.00 91.94 74 PHE A CA 1
ATOM 618 C C . PHE A 1 74 ? 11.795 -6.932 -0.871 1.00 91.94 74 PHE A C 1
ATOM 620 O O . PHE A 1 74 ? 10.980 -7.485 -1.607 1.00 91.94 74 PHE A O 1
ATOM 627 N N . GLY A 1 75 ? 12.940 -7.528 -0.534 1.00 92.75 75 GLY A N 1
ATOM 628 C CA . GLY A 1 75 ? 13.332 -8.841 -1.057 1.00 92.75 75 GLY A CA 1
ATOM 629 C C . GLY A 1 75 ? 12.332 -9.948 -0.719 1.00 92.75 75 GLY A C 1
ATOM 630 O O . GLY A 1 75 ? 11.838 -10.611 -1.634 1.00 92.75 75 GLY A O 1
ATOM 631 N N . PRO A 1 76 ? 11.981 -10.133 0.570 1.00 93.94 76 PRO A N 1
ATOM 632 C CA . PRO A 1 76 ? 10.993 -11.123 0.984 1.00 93.94 76 PRO A CA 1
ATOM 633 C C . PRO A 1 76 ? 9.627 -10.979 0.303 1.00 93.94 76 PRO A C 1
ATOM 635 O O . PRO A 1 76 ? 9.002 -11.996 0.015 1.00 93.94 76 PRO A O 1
ATOM 638 N N . PHE A 1 77 ? 9.165 -9.755 0.027 1.00 94.12 77 PHE A N 1
ATOM 639 C CA . PHE A 1 77 ? 7.893 -9.530 -0.664 1.00 94.12 77 PHE A CA 1
ATOM 640 C C . PHE A 1 77 ? 7.885 -10.139 -2.071 1.00 94.12 77 PHE A C 1
ATOM 642 O O . PHE A 1 77 ? 7.008 -10.939 -2.388 1.00 94.12 77 PHE A O 1
ATOM 649 N N . TRP A 1 78 ? 8.882 -9.823 -2.900 1.00 95.75 78 TRP A N 1
ATOM 650 C CA . TRP A 1 78 ? 8.945 -10.338 -4.273 1.00 95.75 78 TRP A CA 1
ATOM 651 C C . TRP A 1 78 ? 9.272 -11.831 -4.324 1.00 95.75 78 TRP A C 1
ATOM 653 O O . TRP A 1 78 ? 8.691 -12.571 -5.119 1.00 95.75 78 TRP A O 1
ATOM 663 N N . SER A 1 79 ? 10.154 -12.301 -3.437 1.00 94.94 79 SER A N 1
ATOM 664 C CA . SER A 1 79 ? 10.516 -13.719 -3.362 1.00 94.94 79 SER A CA 1
ATOM 665 C C . SER A 1 79 ? 9.349 -14.612 -2.932 1.00 94.94 79 SER A C 1
ATOM 667 O O . SER A 1 79 ? 9.289 -15.755 -3.371 1.00 94.94 79 SER A O 1
ATOM 669 N N . TYR A 1 80 ? 8.393 -14.106 -2.142 1.00 93.81 80 TYR A N 1
ATOM 670 C CA . TYR A 1 80 ? 7.178 -14.852 -1.787 1.00 93.81 80 TYR A CA 1
ATOM 671 C C . TYR A 1 80 ? 6.375 -15.291 -3.025 1.00 93.81 80 TYR A C 1
ATOM 673 O O . TYR A 1 80 ? 5.797 -16.373 -3.035 1.00 93.81 80 TYR A O 1
ATOM 681 N N . PHE A 1 81 ? 6.388 -14.482 -4.087 1.00 94.31 81 PHE A N 1
ATOM 682 C CA . PHE A 1 81 ? 5.703 -14.762 -5.352 1.00 94.31 81 PHE A CA 1
ATOM 683 C C . PHE A 1 81 ? 6.629 -15.336 -6.436 1.00 94.31 81 PHE A C 1
ATOM 685 O O . PHE A 1 81 ? 6.237 -15.394 -7.599 1.00 94.31 81 PHE A O 1
ATOM 692 N N . ASN A 1 82 ? 7.855 -15.738 -6.078 1.00 94.81 82 ASN A N 1
ATOM 693 C CA . ASN A 1 82 ? 8.886 -16.187 -7.020 1.00 94.81 82 ASN A CA 1
ATOM 694 C C . ASN A 1 82 ? 9.150 -15.173 -8.154 1.00 94.81 82 ASN A C 1
ATOM 696 O O . ASN A 1 82 ? 9.246 -15.524 -9.333 1.00 94.81 82 ASN A O 1
ATOM 700 N N . ILE A 1 83 ? 9.211 -13.887 -7.793 1.00 96.75 83 ILE A N 1
ATOM 701 C CA . ILE A 1 83 ? 9.486 -12.794 -8.726 1.00 96.75 83 ILE A CA 1
ATOM 702 C C . ILE A 1 83 ? 10.957 -12.398 -8.616 1.00 96.75 83 ILE A C 1
ATOM 704 O O . ILE A 1 83 ? 11.416 -11.919 -7.574 1.00 96.75 83 ILE A O 1
ATOM 708 N N . ASP A 1 84 ? 11.660 -12.540 -9.732 1.00 96.62 84 ASP A N 1
ATOM 709 C CA 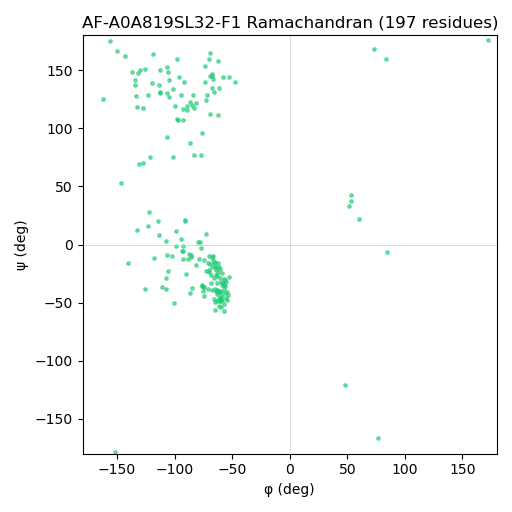. ASP A 1 84 ? 12.906 -11.848 -10.042 1.00 96.62 84 ASP A CA 1
ATOM 710 C C . ASP A 1 84 ? 12.668 -10.889 -11.208 1.00 96.62 84 ASP A C 1
ATOM 712 O O . ASP A 1 84 ? 11.779 -11.112 -12.036 1.00 96.62 84 ASP A O 1
ATOM 716 N N . PHE A 1 85 ? 13.425 -9.793 -11.223 1.00 97.19 85 PHE A N 1
ATOM 717 C CA . PHE A 1 85 ? 13.289 -8.750 -12.230 1.00 97.19 85 PHE A CA 1
ATOM 718 C C . PHE A 1 85 ? 14.376 -8.881 -13.292 1.00 97.19 85 PHE A C 1
ATOM 720 O O . PHE A 1 85 ? 15.556 -9.010 -12.977 1.00 97.19 85 PHE A O 1
ATOM 727 N N . ASP A 1 86 ? 13.962 -8.791 -14.550 1.00 96.81 86 ASP A N 1
ATOM 728 C CA . ASP A 1 86 ? 14.817 -8.855 -15.736 1.00 96.81 86 ASP A CA 1
ATOM 729 C C . ASP A 1 86 ? 15.419 -7.486 -16.101 1.00 96.81 86 ASP A C 1
ATOM 731 O O . ASP A 1 86 ? 16.272 -7.385 -16.983 1.00 96.81 86 ASP A O 1
ATOM 735 N N . GLY A 1 87 ? 14.967 -6.412 -15.445 1.00 95.69 87 GLY A N 1
ATOM 736 C CA . GLY A 1 87 ? 15.546 -5.083 -15.590 1.00 95.69 87 GLY A CA 1
ATOM 737 C C . GLY A 1 87 ? 14.757 -3.977 -14.894 1.00 95.69 87 GLY A C 1
ATOM 738 O O . GLY A 1 87 ? 13.660 -4.187 -14.373 1.00 95.69 87 GLY A O 1
ATOM 739 N N . ASP A 1 88 ? 15.320 -2.775 -14.946 1.00 96.19 88 ASP A N 1
ATOM 740 C CA . ASP A 1 88 ? 14.769 -1.569 -14.334 1.00 96.19 88 ASP A CA 1
ATOM 741 C C . ASP A 1 88 ? 14.158 -0.624 -15.377 1.00 96.19 88 ASP A C 1
ATOM 743 O O . ASP A 1 88 ? 14.633 -0.511 -16.511 1.00 96.19 88 ASP A O 1
ATOM 747 N N . VAL A 1 89 ? 13.123 0.113 -14.974 1.00 96.31 89 VAL A N 1
ATOM 748 C CA . VAL A 1 89 ? 12.531 1.210 -15.741 1.00 96.31 89 VAL A CA 1
ATOM 749 C C . VAL A 1 89 ? 12.468 2.462 -14.872 1.00 96.31 89 VAL A C 1
ATOM 751 O O . VAL A 1 89 ? 11.752 2.519 -13.871 1.00 96.31 89 VAL A O 1
ATOM 754 N N . PHE A 1 90 ? 13.185 3.501 -15.299 1.00 95.25 90 PHE A N 1
ATOM 755 C CA . PHE A 1 90 ? 13.227 4.792 -14.614 1.00 95.25 90 PHE A CA 1
ATOM 756 C C . PHE A 1 90 ? 12.175 5.739 -15.183 1.00 95.25 90 PHE A C 1
ATOM 758 O O . PHE A 1 90 ? 12.205 6.097 -16.368 1.00 95.25 90 PHE A O 1
ATOM 765 N N . PHE A 1 91 ? 11.209 6.136 -14.355 1.00 93.31 91 PHE A N 1
ATOM 766 C CA . PHE A 1 91 ? 10.048 6.872 -14.848 1.00 93.31 91 PHE A CA 1
ATOM 767 C C . PHE A 1 91 ? 10.148 8.389 -14.795 1.00 93.31 91 PHE A C 1
ATOM 769 O O . PHE A 1 91 ? 9.299 9.032 -15.421 1.00 93.31 91 PHE A O 1
ATOM 776 N N . GLN A 1 92 ? 11.209 8.961 -14.218 1.00 91.00 92 GLN A N 1
ATOM 777 C CA . GLN A 1 92 ? 11.468 10.397 -14.309 1.00 91.00 92 GLN A CA 1
ATOM 778 C C . GLN A 1 92 ? 11.332 10.931 -15.757 1.00 91.00 92 GLN A C 1
ATOM 780 O O . GLN A 1 92 ? 11.689 10.241 -16.725 1.00 91.00 92 GLN A O 1
ATOM 785 N N . PRO A 1 93 ? 10.750 12.126 -15.958 1.00 90.38 93 PRO A N 1
ATOM 786 C CA . PRO A 1 93 ? 10.264 13.068 -14.945 1.00 90.38 93 PRO A CA 1
ATOM 787 C C . PRO A 1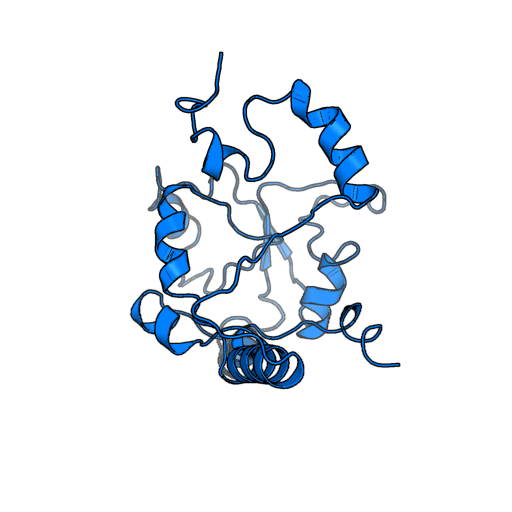 93 ? 8.782 12.861 -14.559 1.00 90.38 93 PRO A C 1
ATOM 789 O O . PRO A 1 93 ? 8.137 13.807 -14.119 1.00 90.38 93 PRO A O 1
ATOM 792 N N . LEU A 1 94 ? 8.190 11.679 -14.785 1.00 89.75 94 LEU A N 1
ATOM 793 C CA . LEU A 1 94 ? 6.797 11.437 -14.392 1.00 89.75 94 LEU A CA 1
ATOM 794 C C . LEU A 1 94 ? 6.659 11.372 -12.866 1.00 89.75 94 LEU A C 1
ATOM 796 O O . LEU A 1 94 ? 7.515 10.819 -12.177 1.00 89.75 94 LEU A O 1
ATOM 800 N N . PHE A 1 95 ? 5.532 11.868 -12.366 1.00 86.81 95 PHE A N 1
ATOM 801 C CA . PHE A 1 95 ? 5.108 11.745 -10.973 1.00 86.81 95 PHE A CA 1
ATOM 802 C C . PHE A 1 95 ? 3.785 10.979 -10.900 1.00 86.81 95 PHE A C 1
ATOM 804 O O . PHE A 1 95 ? 3.091 10.819 -11.904 1.00 86.81 95 PHE A O 1
ATOM 811 N N . TYR A 1 96 ? 3.434 10.493 -9.711 1.00 83.44 96 TYR A N 1
ATOM 812 C CA . TYR A 1 96 ? 2.167 9.789 -9.467 1.00 83.44 96 TYR A CA 1
ATOM 813 C C . TYR A 1 96 ? 0.959 10.729 -9.344 1.00 83.44 96 TYR A C 1
ATOM 815 O O . TYR A 1 96 ? -0.142 10.274 -9.043 1.00 83.44 96 TYR A O 1
ATOM 823 N N . ASP A 1 97 ? 1.166 12.035 -9.514 1.00 72.19 97 ASP A N 1
ATOM 824 C CA . ASP A 1 97 ? 0.102 13.015 -9.375 1.00 72.19 97 ASP A CA 1
ATOM 825 C C . ASP A 1 97 ? -0.921 12.944 -10.518 1.00 72.19 97 ASP A C 1
ATOM 827 O O . ASP A 1 97 ? -0.693 12.426 -11.614 1.00 72.19 97 ASP A O 1
ATOM 831 N N . ILE A 1 98 ? -2.094 13.496 -10.225 1.00 68.19 98 ILE A N 1
ATOM 832 C CA . ILE A 1 98 ? -3.226 13.580 -11.147 1.00 68.19 98 ILE A CA 1
ATOM 833 C C . ILE A 1 98 ? -3.088 14.722 -12.166 1.00 68.19 98 ILE A C 1
ATOM 835 O O . ILE A 1 98 ? -4.013 14.939 -12.945 1.00 68.19 98 ILE A O 1
ATOM 839 N N . ILE A 1 99 ? -1.981 15.478 -12.164 1.00 68.94 99 ILE A N 1
ATOM 840 C CA . ILE A 1 99 ? -1.822 16.684 -12.993 1.00 68.94 99 ILE A CA 1
ATOM 841 C C . ILE A 1 99 ? -1.563 16.290 -14.450 1.00 68.94 99 ILE A C 1
ATOM 843 O O . ILE A 1 99 ? -2.081 16.932 -15.364 1.00 68.94 99 ILE A O 1
ATOM 847 N N . ASN A 1 100 ? -0.816 15.206 -14.686 1.00 69.75 100 ASN A N 1
ATOM 848 C CA . ASN A 1 100 ? -0.572 14.683 -16.033 1.00 69.75 100 ASN A CA 1
ATOM 849 C C . ASN A 1 100 ? -0.909 13.184 -16.161 1.00 69.75 100 ASN A C 1
ATOM 851 O O . ASN A 1 100 ? -0.016 12.353 -16.366 1.00 69.75 100 ASN A O 1
ATOM 855 N N . PRO A 1 101 ? -2.203 12.815 -16.114 1.00 68.81 101 PRO A N 1
ATOM 856 C CA . PRO A 1 101 ? -2.619 11.413 -16.150 1.00 68.81 101 PRO A CA 1
ATOM 857 C C . PRO A 1 101 ? -2.254 10.726 -17.478 1.00 68.81 101 PRO A C 1
ATOM 859 O O . PRO A 1 101 ? -2.028 9.518 -17.524 1.00 68.81 101 PRO A O 1
ATOM 862 N N . ASN A 1 102 ? -2.140 11.491 -18.570 1.00 79.56 102 ASN A N 1
ATOM 863 C CA . ASN A 1 102 ? -1.852 10.959 -19.904 1.00 79.56 102 ASN A CA 1
ATOM 864 C C . ASN A 1 102 ? -0.361 10.679 -20.148 1.00 79.56 102 ASN A C 1
ATOM 866 O O . ASN A 1 102 ? -0.026 9.915 -21.060 1.00 79.56 102 ASN A O 1
ATOM 870 N N . GLY A 1 103 ? 0.537 11.255 -19.340 1.00 87.25 103 GLY A N 1
ATOM 871 C CA . GLY A 1 103 ? 1.979 11.029 -19.454 1.00 87.25 103 GLY A CA 1
ATOM 872 C C . GLY A 1 103 ? 2.354 9.556 -19.272 1.00 87.25 103 GLY A C 1
ATOM 873 O O . GLY A 1 103 ? 3.138 9.017 -20.055 1.00 87.25 103 GLY A O 1
ATOM 874 N N . TRP A 1 104 ? 1.720 8.878 -18.310 1.00 91.44 104 TRP A N 1
ATOM 875 C CA . TRP A 1 104 ? 1.931 7.453 -18.045 1.00 91.44 104 TRP A CA 1
ATOM 876 C C . TRP A 1 104 ? 1.488 6.569 -19.209 1.00 91.44 104 TRP A C 1
ATOM 878 O O . TRP A 1 104 ? 2.281 5.764 -19.690 1.00 91.44 104 TRP A O 1
ATOM 888 N N . ASN A 1 105 ? 0.272 6.771 -19.724 1.00 90.81 105 ASN A N 1
ATOM 889 C CA . ASN A 1 105 ? -0.256 5.985 -20.846 1.00 90.81 105 ASN A CA 1
ATOM 890 C C . ASN A 1 105 ? 0.555 6.177 -22.136 1.00 90.81 105 ASN A C 1
ATOM 892 O O . ASN A 1 105 ? 0.689 5.246 -22.928 1.00 90.81 105 ASN A O 1
ATOM 896 N N . THR A 1 106 ? 1.107 7.376 -22.343 1.00 92.12 106 THR A N 1
ATOM 897 C CA . THR A 1 106 ? 1.924 7.691 -23.524 1.00 92.12 106 THR A CA 1
ATOM 898 C C . THR A 1 106 ? 3.313 7.064 -23.433 1.00 92.12 106 THR A C 1
ATOM 900 O O . THR A 1 106 ? 3.797 6.489 -24.407 1.00 92.12 106 THR A O 1
ATOM 903 N N . LYS A 1 107 ? 3.963 7.157 -22.264 1.00 93.44 107 LYS A N 1
ATOM 904 C CA . LYS A 1 107 ? 5.317 6.621 -22.053 1.00 93.44 107 LYS A CA 1
ATOM 905 C C . LYS A 1 107 ? 5.315 5.096 -21.899 1.00 93.44 107 LYS A C 1
ATOM 907 O O . LYS A 1 107 ? 6.238 4.435 -22.376 1.00 93.44 107 LYS A O 1
ATOM 912 N N . TYR A 1 108 ? 4.269 4.542 -21.285 1.00 94.12 108 TYR A N 1
ATOM 913 C CA . TYR A 1 108 ? 4.148 3.122 -20.954 1.00 94.12 108 TYR A CA 1
ATOM 914 C C . TYR A 1 108 ? 2.801 2.541 -21.408 1.00 94.12 108 TYR A C 1
ATOM 916 O O . TYR A 1 108 ? 1.953 2.202 -20.583 1.00 94.12 108 TYR A O 1
ATOM 924 N N . PRO A 1 109 ? 2.579 2.412 -22.728 1.00 94.94 109 PRO A N 1
ATOM 925 C CA . PRO A 1 109 ? 1.346 1.833 -23.244 1.00 94.94 109 PRO A CA 1
ATOM 926 C C . PRO A 1 109 ? 1.245 0.349 -22.873 1.00 94.94 109 PRO A C 1
ATOM 928 O O . PRO A 1 109 ? 2.233 -0.386 -22.953 1.00 94.94 109 PRO A O 1
ATOM 931 N N . SER A 1 110 ? 0.036 -0.119 -22.551 1.00 94.56 110 SER A N 1
ATOM 932 C CA . SER A 1 110 ? -0.226 -1.504 -22.117 1.00 94.56 110 SER A CA 1
ATOM 933 C C . SER A 1 110 ? 0.143 -2.572 -23.153 1.00 94.56 110 SER A C 1
ATOM 935 O O . SER A 1 110 ? 0.390 -3.719 -22.795 1.00 94.56 110 SER A O 1
ATOM 937 N N . THR A 1 111 ? 0.236 -2.205 -24.435 1.00 94.50 111 THR A N 1
ATOM 938 C CA . THR A 1 111 ? 0.705 -3.095 -25.511 1.00 94.50 111 THR A CA 1
ATOM 939 C C . THR A 1 111 ? 2.189 -3.444 -25.394 1.00 94.50 111 THR A C 1
ATOM 941 O O . THR A 1 111 ? 2.603 -4.498 -25.870 1.00 94.50 111 THR A O 1
ATOM 944 N N . LYS A 1 112 ? 2.989 -2.573 -24.764 1.00 94.12 112 LYS A N 1
ATOM 945 C CA . LYS A 1 112 ? 4.428 -2.768 -24.536 1.00 94.12 112 LYS A CA 1
ATOM 946 C C . LYS A 1 112 ? 4.746 -3.079 -23.073 1.00 94.12 112 LYS A C 1
ATOM 948 O O . LYS A 1 112 ? 5.610 -3.906 -22.807 1.00 94.12 112 LYS A O 1
ATOM 953 N N . TYR A 1 113 ? 4.040 -2.433 -22.148 1.00 95.88 113 TYR A N 1
ATOM 954 C CA . TYR A 1 113 ? 4.185 -2.596 -20.704 1.00 95.88 113 TYR A CA 1
ATOM 955 C C . TYR A 1 113 ? 2.844 -3.040 -20.104 1.00 95.88 113 TYR A C 1
ATOM 957 O O . TYR A 1 113 ? 2.135 -2.230 -19.509 1.00 95.88 113 TYR A O 1
ATOM 965 N N . PRO A 1 114 ? 2.457 -4.316 -20.282 1.00 96.44 114 PRO A N 1
ATOM 966 C CA . PRO A 1 114 ? 1.192 -4.835 -19.755 1.00 96.44 114 PRO A CA 1
ATOM 967 C C . PRO A 1 114 ? 1.142 -4.836 -18.221 1.00 96.44 114 PRO A C 1
ATOM 969 O O . PRO A 1 114 ? 0.055 -4.873 -17.647 1.00 96.44 114 PRO A O 1
ATOM 972 N N . VAL A 1 115 ? 2.304 -4.777 -17.562 1.00 97.75 115 VAL A N 1
ATOM 973 C CA . VAL A 1 115 ? 2.446 -4.700 -16.107 1.00 97.75 115 VAL A CA 1
ATOM 974 C C . VAL A 1 115 ? 3.447 -3.614 -15.746 1.00 97.75 115 VAL A C 1
ATOM 976 O O . VAL A 1 115 ? 4.577 -3.612 -16.233 1.00 97.75 115 VAL A O 1
ATOM 979 N N . LEU A 1 116 ? 3.025 -2.714 -14.860 1.00 96.75 116 LEU A N 1
ATOM 980 C CA . LEU A 1 116 ? 3.877 -1.713 -14.223 1.00 96.75 116 LEU A CA 1
ATOM 981 C C . LEU A 1 116 ? 4.092 -2.140 -12.766 1.00 96.75 116 LEU A C 1
ATOM 983 O O . LEU A 1 116 ? 3.263 -1.853 -11.904 1.00 96.75 116 LEU A O 1
ATOM 987 N N . ALA A 1 117 ? 5.166 -2.885 -12.500 1.00 97.56 117 ALA A N 1
ATOM 988 C CA . ALA A 1 117 ? 5.521 -3.321 -11.151 1.00 97.56 117 ALA A CA 1
ATOM 989 C C . ALA A 1 117 ? 6.422 -2.270 -10.497 1.00 97.56 117 ALA A C 1
ATOM 991 O O . ALA A 1 117 ? 7.523 -2.037 -10.977 1.00 97.56 117 ALA A O 1
ATOM 992 N N . PHE A 1 118 ? 5.978 -1.622 -9.423 1.00 96.56 118 PHE A N 1
ATOM 993 C CA . PHE A 1 118 ? 6.740 -0.557 -8.761 1.00 96.56 118 PHE A CA 1
ATOM 994 C C . PHE A 1 118 ? 7.534 -1.088 -7.569 1.00 96.56 118 PHE A C 1
ATOM 996 O O . PHE A 1 118 ? 7.034 -1.929 -6.827 1.00 96.56 118 PHE A O 1
ATOM 1003 N N . SER A 1 119 ? 8.737 -0.553 -7.332 1.00 93.50 119 SER A N 1
ATOM 1004 C CA . SER A 1 119 ? 9.559 -0.916 -6.163 1.00 93.50 119 SER A CA 1
ATOM 1005 C C . SER A 1 119 ? 8.934 -0.512 -4.816 1.00 93.50 119 SER A C 1
ATOM 1007 O O . SER A 1 119 ? 9.334 -1.021 -3.772 1.00 93.50 119 SER A O 1
ATOM 1009 N N . GLY A 1 120 ? 7.928 0.366 -4.834 1.00 91.06 120 GLY A N 1
ATOM 1010 C CA . GLY A 1 120 ? 7.114 0.764 -3.687 1.00 91.06 120 GLY A CA 1
ATOM 1011 C C . GLY A 1 120 ? 5.739 1.288 -4.125 1.00 91.06 120 GLY A C 1
ATOM 1012 O O . GLY A 1 120 ? 5.484 1.407 -5.325 1.00 91.06 120 GLY A O 1
ATOM 1013 N N . PRO A 1 121 ? 4.833 1.603 -3.182 1.00 90.06 121 PRO A N 1
ATOM 1014 C CA . PRO A 1 121 ? 3.490 2.068 -3.514 1.00 90.06 121 PRO A CA 1
ATOM 1015 C C . PRO A 1 121 ? 3.532 3.390 -4.306 1.00 90.06 121 PRO A C 1
ATOM 1017 O O . PRO A 1 121 ? 4.260 4.310 -3.914 1.00 90.06 121 PRO A O 1
ATOM 1020 N N . PRO A 1 122 ? 2.754 3.519 -5.399 1.00 84.06 122 PRO A N 1
ATOM 1021 C CA . PRO A 1 122 ? 2.760 4.707 -6.244 1.00 84.06 122 PRO A CA 1
ATOM 1022 C C . PRO A 1 122 ? 1.976 5.868 -5.605 1.00 84.06 122 PRO A C 1
ATOM 1024 O O . PRO A 1 122 ? 0.853 6.173 -5.994 1.00 84.06 122 PRO A O 1
ATOM 1027 N N . GLY A 1 123 ? 2.596 6.523 -4.618 1.00 79.00 123 GLY A N 1
ATOM 1028 C CA . GLY A 1 123 ? 2.154 7.790 -4.028 1.00 79.00 123 GLY A CA 1
ATOM 1029 C C . GLY A 1 123 ? 0.919 7.722 -3.118 1.00 79.00 123 GLY A C 1
ATOM 1030 O O . GLY A 1 123 ? 0.205 6.726 -3.039 1.00 79.00 123 GLY A O 1
ATOM 1031 N N . THR A 1 124 ? 0.672 8.822 -2.405 1.00 74.62 124 THR A N 1
ATOM 1032 C CA . THR A 1 124 ? -0.504 9.032 -1.546 1.00 74.62 124 THR A CA 1
ATOM 1033 C C . THR A 1 124 ? -1.073 10.422 -1.804 1.00 74.62 124 THR A C 1
ATOM 1035 O O . THR A 1 124 ? -0.305 11.379 -1.869 1.00 74.62 124 THR A O 1
ATOM 1038 N N . ASP A 1 125 ? -2.396 10.546 -1.897 1.00 82.38 125 ASP A N 1
ATOM 1039 C CA . ASP A 1 125 ? -3.089 11.808 -2.183 1.00 82.38 125 ASP A CA 1
ATOM 1040 C C . ASP A 1 125 ? -4.286 11.995 -1.228 1.00 82.38 125 ASP A C 1
ATOM 1042 O O . ASP A 1 125 ? -4.977 11.031 -0.891 1.00 82.38 125 ASP A O 1
ATOM 1046 N N . GLN A 1 126 ? -4.534 13.230 -0.779 1.00 86.50 126 GLN A N 1
ATOM 1047 C CA . GLN A 1 126 ? -5.646 13.578 0.117 1.00 86.50 126 GLN A CA 1
ATOM 1048 C C . GLN A 1 126 ? -7.032 13.260 -0.464 1.00 86.50 126 GLN A C 1
ATOM 1050 O O . GLN A 1 126 ? -7.941 12.867 0.268 1.00 86.50 126 GLN A O 1
ATOM 1055 N N . HIS A 1 127 ? -7.193 13.362 -1.783 1.00 87.75 127 HIS A N 1
ATOM 1056 C CA . HIS A 1 127 ? -8.440 13.068 -2.484 1.00 87.75 127 HIS A CA 1
ATOM 1057 C C . HIS A 1 127 ? -8.800 11.577 -2.419 1.00 87.75 127 HIS A C 1
ATOM 1059 O O . HIS A 1 127 ? -9.941 11.212 -2.694 1.00 87.75 127 HIS A O 1
ATOM 1065 N N . ASN A 1 128 ? -7.863 10.717 -1.999 1.00 88.44 128 ASN A N 1
ATOM 1066 C CA . ASN A 1 128 ? -8.096 9.286 -1.833 1.00 88.44 128 ASN A CA 1
ATOM 1067 C C . ASN A 1 128 ? -8.693 8.916 -0.464 1.00 88.44 128 ASN A C 1
ATOM 1069 O O . ASN A 1 128 ? -9.161 7.790 -0.309 1.00 88.44 128 ASN A O 1
ATOM 1073 N N . VAL A 1 129 ? -8.748 9.827 0.520 1.00 91.44 129 VAL A N 1
ATOM 1074 C CA . VAL A 1 129 ? -9.318 9.533 1.856 1.00 91.44 129 VAL A CA 1
ATOM 1075 C C . VAL A 1 129 ? -10.748 8.965 1.792 1.00 91.44 129 VAL A C 1
ATOM 1077 O O . VAL A 1 129 ? -11.008 7.963 2.461 1.00 91.44 129 VAL A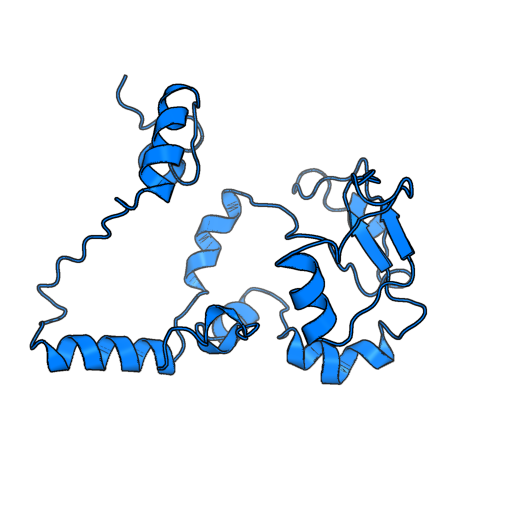 O 1
ATOM 1080 N N . PRO A 1 130 ? -11.678 9.489 0.964 1.00 92.31 130 PRO A N 1
ATOM 1081 C CA . PRO A 1 130 ? -13.034 8.943 0.864 1.00 92.31 130 PRO A CA 1
ATOM 1082 C C . PRO A 1 130 ? -13.116 7.492 0.363 1.00 92.31 130 PRO A C 1
ATOM 1084 O O . PRO A 1 130 ? -14.161 6.861 0.518 1.00 92.31 130 PRO A O 1
ATOM 1087 N N . ILE A 1 131 ? -12.046 6.947 -0.231 1.00 91.69 131 ILE A N 1
ATOM 1088 C CA . ILE A 1 131 ? -11.983 5.553 -0.703 1.00 91.69 131 ILE A CA 1
ATOM 1089 C C . ILE A 1 131 ? -11.948 4.580 0.486 1.00 91.69 131 ILE A C 1
ATOM 1091 O O . ILE A 1 131 ? -12.383 3.437 0.349 1.00 91.69 131 ILE A O 1
ATOM 1095 N N . ALA A 1 132 ? -11.533 5.034 1.677 1.00 93.19 132 ALA A N 1
ATOM 1096 C CA . ALA A 1 132 ? -11.484 4.219 2.892 1.00 93.19 132 ALA A CA 1
ATOM 1097 C C . ALA A 1 132 ? -12.820 3.518 3.214 1.00 93.19 132 ALA A C 1
ATOM 1099 O O . ALA A 1 132 ? -12.816 2.422 3.763 1.00 93.19 132 ALA A O 1
ATOM 1100 N N . LYS A 1 133 ? -13.964 4.083 2.802 1.00 94.81 133 LYS A N 1
ATOM 1101 C CA . LYS A 1 133 ? -15.293 3.472 2.996 1.00 94.81 133 LYS A CA 1
ATOM 1102 C C . LYS A 1 133 ? -15.476 2.110 2.310 1.00 94.81 133 LYS A C 1
ATOM 1104 O O . LYS A 1 133 ? -16.392 1.380 2.666 1.00 94.81 133 LYS A O 1
ATOM 1109 N N . TYR A 1 134 ? -14.649 1.783 1.316 1.00 95.94 134 TYR A N 1
ATOM 1110 C CA . TYR A 1 134 ? -14.686 0.487 0.634 1.00 95.94 134 TYR A CA 1
ATOM 1111 C C . TYR A 1 134 ? -13.829 -0.578 1.338 1.00 95.94 134 TYR A C 1
ATOM 1113 O O . TYR A 1 134 ? -13.911 -1.752 0.987 1.00 95.94 134 TYR A O 1
ATOM 1121 N N . PHE A 1 135 ? -13.036 -0.203 2.346 1.00 95.88 135 PHE A N 1
ATOM 1122 C CA . PHE A 1 135 ? -12.256 -1.136 3.161 1.00 95.88 135 PHE A CA 1
ATOM 1123 C C . PHE A 1 135 ? -13.134 -1.714 4.272 1.00 95.88 135 PHE A C 1
ATOM 1125 O O . PHE A 1 135 ? -13.067 -1.314 5.432 1.00 95.88 135 PHE A O 1
ATOM 1132 N N . ILE A 1 136 ? -13.989 -2.660 3.894 1.00 97.12 136 ILE A N 1
ATOM 1133 C CA . ILE A 1 136 ? -14.851 -3.386 4.828 1.00 97.12 136 ILE A CA 1
ATOM 1134 C C . ILE A 1 136 ? -14.060 -4.550 5.418 1.00 97.12 136 ILE A C 1
ATOM 1136 O O . ILE A 1 136 ? -13.474 -5.328 4.668 1.00 97.12 136 ILE A O 1
ATOM 1140 N N . TYR A 1 137 ? -14.041 -4.684 6.746 1.00 98.06 137 TYR A N 1
ATOM 1141 C CA . TYR A 1 137 ? -13.367 -5.804 7.406 1.00 98.06 137 TYR A CA 1
ATOM 1142 C C . TYR A 1 137 ? -13.923 -7.154 6.937 1.00 98.06 137 TYR A C 1
ATOM 1144 O O . TYR A 1 137 ? -15.122 -7.297 6.700 1.00 98.06 137 TYR A O 1
ATOM 1152 N N . SER A 1 138 ? -13.057 -8.158 6.816 1.00 97.88 138 SER A N 1
ATOM 1153 C CA . SER A 1 138 ? -13.456 -9.532 6.505 1.00 97.88 138 SER A CA 1
ATOM 1154 C C . SER A 1 138 ? -14.352 -10.107 7.607 1.00 97.88 138 SER A C 1
ATOM 1156 O O . SER A 1 138 ? -14.291 -9.677 8.761 1.00 97.88 138 SER A O 1
ATOM 1158 N N . ASN A 1 139 ? -15.145 -11.130 7.273 1.00 97.75 139 ASN A N 1
ATOM 1159 C CA . ASN A 1 139 ? -15.982 -11.823 8.261 1.00 97.75 139 ASN A CA 1
ATOM 1160 C C . ASN A 1 139 ? -15.135 -12.380 9.412 1.00 97.75 139 ASN A C 1
ATOM 1162 O O . ASN A 1 139 ? -15.557 -12.331 10.558 1.00 97.75 139 ASN A O 1
ATOM 1166 N N . TYR A 1 140 ? -13.909 -12.824 9.112 1.00 96.94 140 TYR A N 1
ATOM 1167 C CA . TYR A 1 140 ? -12.951 -13.260 10.123 1.00 96.94 140 TYR A CA 1
ATOM 1168 C C . TYR A 1 140 ? -12.660 -12.157 11.150 1.00 96.94 140 TYR A C 1
ATOM 1170 O O . TYR A 1 140 ? -12.759 -12.402 12.347 1.00 96.94 140 TYR A O 1
ATOM 1178 N N . ILE A 1 141 ? -12.321 -10.939 10.709 1.00 97.81 141 ILE A N 1
ATOM 1179 C CA . ILE A 1 141 ? -12.017 -9.835 11.634 1.00 97.81 141 ILE A CA 1
ATOM 1180 C C . ILE A 1 141 ? -13.259 -9.383 12.403 1.00 97.81 141 ILE A C 1
ATOM 1182 O O . ILE A 1 141 ? -13.154 -9.120 13.601 1.00 97.81 141 ILE A O 1
ATOM 1186 N N . GLN A 1 142 ? -14.421 -9.339 11.748 1.00 96.81 142 GLN A N 1
ATOM 1187 C CA . GLN A 1 142 ? -15.687 -9.023 12.415 1.00 96.81 142 GLN A CA 1
ATOM 1188 C C . GLN A 1 142 ? -15.982 -10.029 13.537 1.00 96.81 142 GLN A C 1
ATOM 1190 O O . GLN A 1 142 ? -16.204 -9.626 14.674 1.00 96.81 142 GLN A O 1
ATOM 1195 N N . GLU A 1 143 ? -15.844 -11.327 13.261 1.00 97.56 143 GLU A N 1
ATOM 1196 C CA . GLU A 1 143 ? -16.033 -12.389 14.252 1.00 97.56 143 GLU A CA 1
ATOM 1197 C C . GLU A 1 143 ? -15.029 -12.281 15.415 1.00 97.56 143 GLU A C 1
ATOM 1199 O O . GLU A 1 143 ? -15.397 -12.446 16.577 1.00 97.56 143 GLU A O 1
ATOM 1204 N N . GLN A 1 144 ? -13.755 -11.962 15.142 1.00 97.25 144 GLN A N 1
ATOM 1205 C CA . GLN A 1 144 ? -12.771 -11.745 16.213 1.00 97.25 144 GLN A CA 1
ATOM 1206 C C . GLN A 1 144 ? -13.153 -10.562 17.115 1.00 97.25 144 GLN A C 1
ATOM 1208 O O . GLN A 1 144 ? -13.011 -10.653 18.337 1.00 97.25 144 GLN A O 1
ATOM 1213 N N . ALA A 1 145 ? -13.647 -9.468 16.531 1.00 94.88 145 ALA A N 1
ATOM 1214 C CA . ALA A 1 145 ? -14.094 -8.303 17.285 1.00 94.88 145 ALA A CA 1
ATOM 1215 C C . ALA A 1 145 ? -15.329 -8.623 18.143 1.00 94.88 145 ALA A C 1
ATOM 1217 O O . ALA A 1 145 ? -15.337 -8.326 19.337 1.00 94.88 145 ALA A O 1
ATOM 1218 N N . GLU A 1 146 ? -16.337 -9.288 17.575 1.00 95.00 146 GLU A N 1
ATOM 1219 C CA . GLU A 1 146 ? -17.545 -9.709 18.296 1.00 95.00 146 GLU A CA 1
ATOM 1220 C C . GLU A 1 146 ? -17.213 -10.657 19.452 1.00 95.00 146 GLU A C 1
ATOM 1222 O O . GLU A 1 146 ? -17.667 -10.459 20.581 1.00 95.00 146 GLU A O 1
ATOM 1227 N N . ASN A 1 147 ? -16.349 -11.644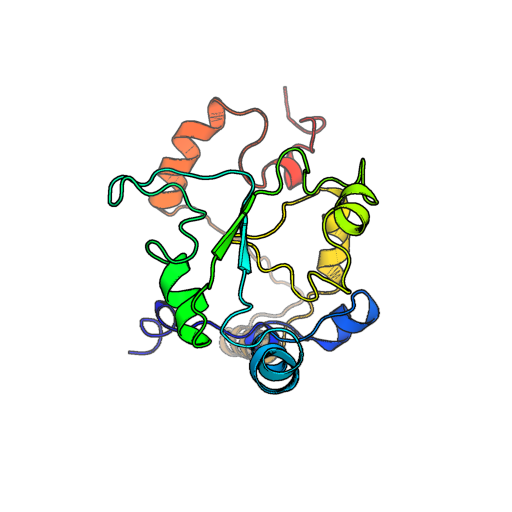 19.210 1.00 96.69 147 ASN A N 1
ATOM 1228 C CA . ASN A 1 147 ? -15.892 -12.572 20.240 1.00 96.69 147 ASN A CA 1
ATOM 1229 C C . ASN A 1 147 ? -15.171 -11.856 21.386 1.00 96.69 147 ASN A C 1
ATOM 1231 O O . ASN A 1 147 ? -15.373 -12.204 22.552 1.00 96.69 147 ASN A O 1
ATOM 1235 N N . PHE A 1 148 ? -14.351 -10.847 21.082 1.00 95.56 148 PHE A N 1
ATOM 1236 C CA . PHE A 1 148 ? -13.689 -10.037 22.100 1.00 95.56 148 PHE A CA 1
ATOM 1237 C C . PHE A 1 148 ? -14.703 -9.276 22.963 1.00 95.56 148 PHE A C 1
ATOM 1239 O O . PHE A 1 148 ? -14.638 -9.347 24.193 1.00 95.56 148 PHE A O 1
ATOM 1246 N N . LEU A 1 149 ? -15.669 -8.599 22.338 1.00 94.31 149 LEU A N 1
ATOM 1247 C CA . LEU A 1 149 ? -16.705 -7.850 23.053 1.00 94.31 149 LEU A CA 1
ATOM 1248 C C . LEU A 1 149 ? -17.545 -8.769 23.947 1.00 94.31 149 LEU A C 1
ATOM 1250 O O . LEU A 1 149 ? -17.709 -8.485 25.134 1.00 94.31 149 LEU A O 1
ATOM 1254 N N . ASN A 1 150 ? -17.982 -9.912 23.414 1.00 94.56 150 ASN A N 1
ATOM 1255 C CA . ASN A 1 150 ? -18.767 -10.906 24.145 1.00 94.56 150 ASN A CA 1
ATOM 1256 C C . ASN A 1 150 ? -17.998 -11.474 25.340 1.00 94.56 150 ASN A C 1
ATOM 1258 O O . ASN A 1 150 ? -18.519 -11.528 26.455 1.00 94.56 150 ASN A O 1
ATOM 1262 N N . LYS A 1 151 ? -16.729 -11.849 25.135 1.00 96.19 151 LYS A N 1
ATOM 1263 C CA . LYS A 1 151 ? -15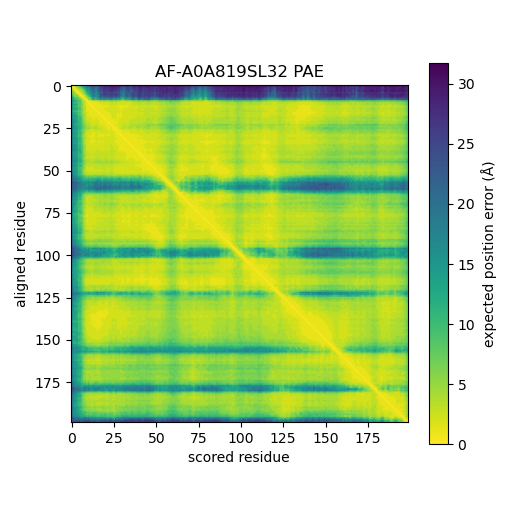.857 -12.372 26.195 1.00 96.19 151 LYS A CA 1
ATOM 1264 C C . LYS A 1 151 ? -15.715 -11.392 27.360 1.00 96.19 151 LYS A C 1
ATOM 1266 O O . LYS A 1 151 ? -15.668 -11.817 28.513 1.00 96.19 151 LYS A O 1
ATOM 1271 N N . HIS A 1 152 ? -15.634 -10.100 27.060 1.00 94.25 152 HIS A N 1
ATOM 1272 C CA . HIS A 1 152 ? -15.468 -9.047 28.057 1.00 94.25 152 HIS A CA 1
ATOM 1273 C C . HIS A 1 152 ? -16.790 -8.416 28.513 1.00 94.25 152 HIS A C 1
ATOM 1275 O O . HIS A 1 152 ? -16.755 -7.487 29.315 1.00 94.25 152 HIS A O 1
ATOM 1281 N N . GLN A 1 153 ? -17.937 -8.937 28.055 1.00 93.69 153 GLN A N 1
ATOM 1282 C CA . GLN A 1 153 ? -19.277 -8.433 28.385 1.00 93.69 153 GLN A CA 1
ATOM 1283 C C . GLN A 1 153 ? -19.416 -6.925 28.105 1.00 93.69 153 GLN A C 1
ATOM 1285 O O . GLN A 1 153 ? -20.052 -6.185 28.854 1.00 93.69 153 GLN A O 1
ATOM 1290 N N . ILE A 1 154 ? -18.786 -6.463 27.024 1.00 91.81 154 ILE A N 1
ATOM 1291 C CA . ILE A 1 154 ? -18.809 -5.066 26.597 1.00 91.81 154 ILE A CA 1
ATOM 1292 C C . ILE A 1 154 ? -20.011 -4.873 25.679 1.00 91.81 154 ILE A C 1
ATOM 1294 O O . ILE A 1 154 ? -20.078 -5.477 24.609 1.00 91.81 154 ILE A O 1
ATOM 1298 N N . SER A 1 155 ? -20.934 -3.993 26.068 1.00 90.25 155 SER A N 1
ATOM 1299 C CA . SER A 1 155 ? -21.986 -3.547 25.156 1.00 90.25 155 SER A CA 1
ATOM 1300 C C . SER A 1 155 ? -21.393 -2.626 24.079 1.00 90.25 155 SER A C 1
ATOM 1302 O O . SER A 1 155 ? -20.729 -1.644 24.438 1.00 90.25 155 SER A O 1
ATOM 1304 N N . PRO A 1 156 ? -21.644 -2.883 22.779 1.00 83.12 156 PRO A N 1
ATOM 1305 C CA . PRO A 1 156 ? -21.235 -1.984 21.699 1.00 83.12 156 PRO A CA 1
ATOM 1306 C C . PRO A 1 156 ? -21.765 -0.554 21.875 1.00 83.12 156 PRO A C 1
ATOM 1308 O O . PRO A 1 156 ? -21.070 0.401 21.539 1.00 83.12 156 PRO A O 1
ATOM 1311 N N . ASP A 1 157 ? -22.954 -0.402 22.467 1.00 85.25 157 ASP A N 1
ATOM 1312 C CA . ASP A 1 157 ? -23.644 0.888 22.606 1.00 85.25 157 ASP A CA 1
ATOM 1313 C C . ASP A 1 157 ? -22.977 1.842 23.611 1.00 85.25 157 ASP A C 1
ATOM 1315 O O . ASP A 1 157 ? -23.267 3.037 23.631 1.00 85.25 157 ASP A O 1
ATOM 1319 N N . THR A 1 158 ? -22.084 1.331 24.462 1.00 82.75 158 THR A N 1
ATOM 1320 C CA . THR A 1 158 ? -21.432 2.105 25.533 1.00 82.75 158 THR A CA 1
ATOM 1321 C C . THR A 1 158 ? -19.907 2.076 25.444 1.00 82.75 158 THR A C 1
ATOM 1323 O O . THR A 1 158 ? -19.220 2.382 26.419 1.00 82.75 158 THR A O 1
ATOM 1326 N N . LEU A 1 159 ? -19.353 1.670 24.300 1.00 89.19 159 LEU A N 1
ATOM 1327 C CA . LEU A 1 159 ? -17.917 1.481 24.141 1.00 89.19 159 LEU A CA 1
ATOM 1328 C C . LEU A 1 159 ? -17.193 2.800 23.830 1.00 89.19 159 LEU A C 1
ATOM 1330 O O . LEU A 1 159 ? -17.364 3.384 22.763 1.00 89.19 159 LEU A O 1
ATOM 1334 N N . LEU A 1 160 ? -16.294 3.212 24.728 1.00 91.19 160 LEU A N 1
ATOM 1335 C CA . LEU A 1 160 ? -15.249 4.192 24.430 1.00 91.19 160 LEU A CA 1
ATOM 1336 C C . LEU A 1 160 ? -13.944 3.458 24.103 1.00 91.19 160 LEU A C 1
ATOM 1338 O O . LEU A 1 160 ? -13.286 2.920 24.992 1.00 91.19 160 LEU A O 1
ATOM 1342 N N . ALA A 1 161 ? -13.559 3.452 22.828 1.00 91.50 161 ALA A N 1
ATOM 1343 C CA . ALA A 1 161 ? -12.282 2.907 22.380 1.00 91.50 161 ALA A CA 1
ATOM 1344 C C . ALA A 1 161 ? -11.224 4.017 22.290 1.00 91.50 161 ALA A C 1
ATOM 1346 O O . ALA A 1 161 ? -11.446 5.048 21.656 1.00 91.50 161 ALA A O 1
ATOM 1347 N N . ILE A 1 162 ? -10.060 3.800 22.908 1.00 96.50 162 ILE A N 1
ATOM 1348 C CA . ILE A 1 162 ? -8.934 4.742 22.900 1.00 96.50 162 ILE A CA 1
ATOM 1349 C C . ILE A 1 162 ? -7.707 4.026 22.337 1.00 96.50 162 ILE A C 1
ATOM 1351 O O . ILE A 1 162 ? -7.342 2.950 22.805 1.00 96.50 162 ILE A O 1
ATOM 1355 N N . HIS A 1 163 ? -7.047 4.635 21.351 1.00 96.94 163 HIS A N 1
ATOM 1356 C CA . HIS A 1 163 ? -5.771 4.155 20.823 1.00 96.94 163 HIS A CA 1
ATOM 1357 C C . HIS A 1 163 ? -4.616 4.926 21.470 1.00 96.94 163 HIS A C 1
ATOM 1359 O O . HIS A 1 163 ? -4.400 6.103 21.183 1.00 96.94 163 HIS A O 1
ATOM 1365 N N . LEU A 1 164 ? -3.870 4.258 22.351 1.00 96.94 164 LEU A N 1
ATOM 1366 C CA . LEU A 1 164 ? -2.678 4.818 22.984 1.00 96.94 164 LEU A CA 1
ATOM 1367 C C . LEU A 1 164 ? -1.439 4.446 22.162 1.00 96.94 164 LEU A C 1
ATOM 1369 O O . LEU A 1 164 ? -1.002 3.298 22.171 1.00 96.94 164 LEU A O 1
ATOM 1373 N N . ARG A 1 165 ? -0.858 5.423 21.456 1.00 95.69 165 ARG A N 1
ATOM 1374 C CA . ARG A 1 165 ? 0.406 5.258 20.721 1.00 95.69 165 ARG A CA 1
ATOM 1375 C C . ARG A 1 165 ? 1.559 5.872 21.518 1.00 95.69 165 ARG A C 1
ATOM 1377 O O . ARG A 1 165 ? 2.030 6.958 21.214 1.00 95.69 165 ARG A O 1
ATOM 1384 N N . ASN A 1 166 ? 1.979 5.173 22.566 1.00 95.12 166 ASN A N 1
ATOM 1385 C CA . ASN A 1 166 ? 2.991 5.611 23.538 1.00 95.12 166 ASN A CA 1
ATOM 1386 C C . ASN A 1 166 ? 4.181 4.635 23.637 1.00 95.12 166 ASN A C 1
ATOM 1388 O O . ASN A 1 166 ? 4.807 4.508 24.683 1.00 95.12 166 ASN A O 1
ATOM 1392 N N . GLY A 1 167 ? 4.472 3.908 22.555 1.00 96.44 167 GLY A N 1
ATOM 1393 C CA . GLY A 1 167 ? 5.665 3.065 22.471 1.00 96.44 167 GLY A CA 1
ATOM 1394 C C . GLY A 1 167 ? 6.937 3.896 22.284 1.00 96.44 167 GLY A C 1
ATOM 1395 O O . GLY A 1 167 ? 6.890 4.978 21.700 1.00 96.44 167 GLY A O 1
ATOM 1396 N N . ILE A 1 168 ? 8.085 3.368 22.724 1.00 95.69 168 ILE A N 1
ATOM 1397 C CA . ILE A 1 168 ? 9.401 4.036 22.628 1.00 95.69 168 ILE A CA 1
ATOM 1398 C C . ILE A 1 168 ? 9.793 4.417 21.189 1.00 95.69 168 ILE A C 1
ATOM 1400 O O . ILE A 1 168 ? 10.499 5.398 20.961 1.00 95.69 168 ILE A O 1
ATOM 1404 N N . ASP A 1 169 ? 9.331 3.649 20.202 1.00 94.69 169 ASP A N 1
ATOM 1405 C CA . ASP A 1 169 ? 9.491 3.957 18.783 1.00 94.69 169 ASP A CA 1
ATOM 1406 C C . ASP A 1 169 ? 8.761 5.254 18.406 1.00 94.69 169 ASP A C 1
ATOM 1408 O O . ASP A 1 169 ? 9.314 6.107 17.710 1.00 94.69 169 ASP A O 1
ATOM 1412 N N . PHE A 1 170 ? 7.543 5.428 18.917 1.00 94.75 170 PHE A N 1
ATOM 1413 C CA . PHE A 1 170 ? 6.735 6.615 18.681 1.00 94.75 170 PHE A CA 1
ATOM 1414 C C . PHE A 1 170 ? 7.204 7.811 19.512 1.00 94.75 170 PHE A C 1
ATOM 1416 O O . PHE A 1 170 ? 7.223 8.918 18.990 1.00 94.75 170 PHE A O 1
ATOM 1423 N N . GLU A 1 171 ? 7.670 7.606 20.748 1.00 93.75 171 GLU A N 1
ATOM 1424 C CA . GLU A 1 171 ? 8.297 8.670 21.549 1.00 93.75 171 GLU A CA 1
ATOM 1425 C C . GLU A 1 171 ? 9.473 9.312 20.805 1.00 93.75 171 GLU A C 1
ATOM 1427 O O . GLU A 1 171 ? 9.554 10.536 20.707 1.00 93.75 171 GLU A O 1
ATOM 1432 N N . ARG A 1 172 ? 10.346 8.492 20.206 1.00 93.06 172 ARG A N 1
ATOM 1433 C CA . ARG A 1 172 ? 11.452 8.978 19.367 1.00 93.06 172 ARG A CA 1
ATOM 1434 C C . ARG A 1 172 ? 10.964 9.674 18.105 1.00 93.06 172 ARG A C 1
ATOM 1436 O O . ARG A 1 172 ? 11.549 10.665 17.699 1.00 93.06 172 ARG A O 1
ATOM 1443 N N . ALA A 1 173 ? 9.901 9.184 17.474 1.00 92.38 173 ALA A N 1
ATOM 1444 C CA . ALA A 1 173 ? 9.330 9.883 16.328 1.00 92.38 173 ALA A CA 1
ATOM 1445 C C . ALA A 1 173 ? 8.803 11.274 16.737 1.00 92.38 173 ALA A C 1
ATOM 1447 O O . ALA A 1 173 ? 9.028 12.256 16.030 1.00 92.38 173 ALA A O 1
ATOM 1448 N N . CYS A 1 174 ? 8.177 11.380 17.911 1.00 92.19 174 CYS A N 1
ATOM 1449 C CA . CYS A 1 174 ? 7.643 12.627 18.451 1.00 92.19 174 CYS A CA 1
ATOM 1450 C C . CYS A 1 174 ? 8.711 13.685 18.758 1.00 92.19 174 CYS A C 1
ATOM 1452 O O . CYS A 1 174 ? 8.372 14.867 18.751 1.00 92.19 174 CYS A O 1
ATOM 1454 N N . THR A 1 175 ? 9.987 13.324 18.955 1.00 91.94 175 THR A N 1
ATOM 1455 C CA . THR A 1 175 ? 11.049 14.331 19.160 1.00 91.94 175 THR A CA 1
ATOM 1456 C C . THR A 1 175 ? 11.258 15.229 17.941 1.00 91.94 175 THR A C 1
ATOM 1458 O O . THR A 1 175 ? 11.798 16.318 18.081 1.00 91.94 175 THR A O 1
ATOM 1461 N N . TYR A 1 176 ? 10.812 14.795 16.758 1.00 90.31 176 TYR A N 1
ATOM 1462 C CA . TYR A 1 176 ? 10.901 15.558 15.510 1.00 90.31 176 TYR A CA 1
ATOM 1463 C C . TYR A 1 176 ? 9.600 16.287 15.144 1.00 90.31 176 TYR A C 1
ATOM 1465 O O . TYR A 1 176 ? 9.539 16.963 14.116 1.00 90.31 176 TYR A O 1
ATOM 1473 N N . ALA A 1 177 ? 8.538 16.149 15.944 1.00 87.06 177 ALA A N 1
ATOM 1474 C CA . ALA A 1 177 ? 7.224 16.683 15.592 1.00 87.06 177 ALA A CA 1
ATOM 1475 C C . ALA A 1 177 ? 7.188 18.221 15.591 1.00 87.06 177 ALA A C 1
ATOM 1477 O O . ALA A 1 177 ? 6.496 18.810 14.767 1.00 87.06 177 ALA A O 1
ATOM 1478 N N . SER A 1 178 ? 7.960 18.877 16.464 1.00 77.56 178 SER A N 1
ATOM 1479 C CA . SER A 1 178 ? 8.013 20.344 16.572 1.00 77.56 178 SER A CA 1
ATOM 1480 C C . SER A 1 178 ? 8.669 21.039 15.376 1.00 77.56 178 SER A C 1
ATOM 1482 O O . SER A 1 178 ? 8.500 22.242 15.204 1.00 77.56 178 SER A O 1
ATOM 1484 N N . GLU A 1 179 ? 9.418 20.308 14.549 1.00 79.50 179 GLU A N 1
ATOM 1485 C CA . GLU A 1 179 ? 10.158 20.864 13.408 1.00 79.50 179 GLU A CA 1
ATOM 1486 C C . GLU A 1 179 ? 9.360 20.827 12.095 1.00 79.50 179 GLU A C 1
ATOM 1488 O O . GLU A 1 179 ? 9.824 21.315 11.063 1.00 79.50 179 GLU A O 1
ATOM 1493 N N . LYS A 1 180 ? 8.169 20.216 12.095 1.00 74.06 180 LYS A N 1
ATOM 1494 C CA . LYS A 1 180 ? 7.391 19.926 10.885 1.00 74.06 180 LYS A CA 1
ATOM 1495 C C . LYS A 1 180 ? 6.039 20.625 10.947 1.00 74.06 180 LYS A C 1
ATOM 1497 O O . LYS A 1 180 ? 5.373 20.599 11.973 1.00 74.06 180 LYS A O 1
ATOM 1502 N N . SER A 1 181 ? 5.599 21.189 9.821 1.00 76.62 181 SER A N 1
ATOM 1503 C CA . SER A 1 181 ? 4.233 21.703 9.688 1.00 76.62 181 SER A CA 1
ATOM 1504 C C . SER A 1 181 ? 3.222 20.556 9.781 1.00 76.62 181 SER A C 1
ATOM 1506 O O . SER A 1 181 ? 2.394 20.540 10.680 1.00 76.62 181 SER A O 1
ATOM 1508 N N . ASN A 1 182 ? 3.347 19.546 8.916 1.00 86.50 182 ASN A N 1
ATOM 1509 C CA . ASN A 1 182 ? 2.600 18.291 8.993 1.00 86.50 182 ASN A CA 1
ATOM 1510 C C . ASN A 1 182 ? 3.532 17.112 9.299 1.00 86.50 182 ASN A C 1
ATOM 1512 O O . ASN A 1 182 ? 4.603 16.982 8.701 1.00 86.50 182 ASN A O 1
ATOM 1516 N N . PHE A 1 183 ? 3.102 16.227 10.198 1.00 91.50 183 PHE A N 1
ATOM 1517 C CA . PHE A 1 183 ? 3.858 15.060 10.637 1.00 91.50 183 PHE A CA 1
ATOM 1518 C C . PHE A 1 183 ? 2.977 13.807 10.618 1.00 91.50 183 PHE A C 1
ATOM 1520 O O . PHE A 1 183 ? 1.961 13.726 11.312 1.00 91.50 183 PHE A O 1
ATOM 1527 N N . PHE A 1 184 ? 3.357 12.824 9.798 1.00 92.25 184 PHE A N 1
ATOM 1528 C CA . PHE A 1 184 ? 2.560 11.622 9.529 1.00 92.25 184 PHE A CA 1
ATOM 1529 C C . PHE A 1 184 ? 1.094 11.954 9.195 1.00 92.25 184 PHE A C 1
ATOM 1531 O O . PHE A 1 184 ? 0.817 12.678 8.243 1.00 92.25 184 PHE A O 1
ATOM 1538 N N . ALA A 1 185 ? 0.151 11.429 9.980 1.00 93.00 185 ALA A N 1
ATOM 1539 C CA . ALA A 1 185 ? -1.281 11.603 9.797 1.00 93.00 185 ALA A CA 1
ATOM 1540 C C . ALA A 1 185 ? -1.847 12.826 10.550 1.00 93.00 185 ALA A C 1
ATOM 1542 O O . ALA A 1 185 ? -3.051 12.870 10.797 1.00 93.00 185 ALA A O 1
ATOM 1543 N N . SER A 1 186 ? -1.022 13.811 10.938 1.00 93.19 186 SER A N 1
ATOM 1544 C CA . SER A 1 186 ? -1.468 15.013 11.673 1.00 93.19 186 SER A CA 1
ATOM 1545 C C . SER A 1 186 ? -2.566 15.799 10.951 1.00 93.19 186 SER A C 1
ATOM 1547 O O . SER A 1 186 ? -3.422 16.394 11.606 1.00 93.19 186 SER A O 1
ATOM 1549 N N . ALA A 1 187 ? -2.580 15.766 9.614 1.00 92.44 187 ALA A N 1
ATOM 1550 C CA . ALA A 1 187 ? -3.555 16.471 8.784 1.00 92.44 187 ALA A CA 1
ATOM 1551 C C . ALA A 1 187 ? -5.012 16.063 9.073 1.00 92.44 187 ALA A C 1
ATOM 1553 O O . ALA A 1 187 ? -5.918 16.868 8.872 1.00 92.44 187 ALA A O 1
ATOM 1554 N N . GLN A 1 188 ? -5.256 14.861 9.614 1.00 92.62 188 GLN A N 1
ATOM 1555 C CA . GLN A 1 188 ? -6.606 14.447 10.022 1.00 92.62 188 GLN A CA 1
ATOM 1556 C C . GLN A 1 188 ? -7.177 15.327 11.152 1.00 92.62 188 GLN A C 1
ATOM 1558 O O . GLN A 1 188 ? -8.391 15.499 11.247 1.00 92.62 188 GLN A O 1
ATOM 1563 N N . CYS A 1 189 ? -6.301 15.912 11.978 1.00 92.44 189 CYS A N 1
ATOM 1564 C CA . CYS A 1 189 ? -6.663 16.807 13.076 1.00 92.44 189 CYS A CA 1
ATOM 1565 C C . CYS A 1 189 ? -6.460 18.274 12.687 1.00 92.44 189 CYS A C 1
ATOM 1567 O O . CYS A 1 189 ? -7.361 19.091 12.857 1.00 92.44 189 CYS A O 1
ATOM 1569 N N . LEU A 1 190 ? -5.275 18.597 12.162 1.00 92.31 190 LEU A N 1
ATOM 1570 C CA . LEU A 1 190 ? -4.827 19.974 11.940 1.00 92.31 190 LEU A CA 1
ATOM 1571 C C . LEU A 1 190 ? -5.243 20.535 10.574 1.00 92.31 190 LEU A C 1
ATOM 1573 O O . LEU A 1 190 ? -5.163 21.743 10.372 1.00 92.31 190 LEU A O 1
ATOM 1577 N N . GLY A 1 191 ? -5.721 19.688 9.661 1.00 91.31 191 GLY A N 1
ATOM 1578 C CA . GLY A 1 191 ? -5.962 20.064 8.272 1.00 91.31 191 GLY A CA 1
ATOM 1579 C C . GLY A 1 191 ? -4.701 19.981 7.410 1.00 91.31 191 GLY A C 1
ATOM 1580 O O . GLY A 1 191 ? -3.576 19.967 7.914 1.00 91.31 191 GLY A O 1
ATOM 1581 N N . TYR A 1 192 ? -4.876 19.896 6.091 1.00 90.00 192 TYR A N 1
ATOM 1582 C CA . TYR A 1 192 ? -3.754 19.718 5.160 1.00 90.00 192 TYR A CA 1
ATOM 1583 C C . TYR A 1 192 ? -2.868 20.965 5.055 1.00 90.00 192 TYR A C 1
ATOM 1585 O O . TYR A 1 192 ? -1.682 20.840 4.758 1.00 90.00 192 TYR A O 1
ATOM 1593 N N . ASN A 1 193 ? -3.411 22.141 5.377 1.00 90.06 193 ASN A N 1
ATOM 1594 C CA . ASN A 1 193 ? -2.709 23.422 5.402 1.00 90.06 193 ASN A CA 1
ATOM 1595 C C . ASN A 1 193 ? -2.609 24.002 6.825 1.00 90.06 193 ASN A C 1
ATOM 1597 O O . ASN A 1 193 ? -2.399 25.205 6.979 1.00 90.06 193 ASN A O 1
ATOM 1601 N N . LEU A 1 194 ? -2.764 23.165 7.860 1.00 87.75 194 LEU A N 1
ATOM 1602 C CA . LEU A 1 194 ? -2.795 23.571 9.273 1.00 87.75 194 LEU A CA 1
ATOM 1603 C C . LEU A 1 194 ? -3.921 24.544 9.634 1.00 87.75 194 LEU A C 1
ATOM 1605 O O . LEU A 1 194 ? -3.858 25.239 10.647 1.00 87.75 194 LEU A O 1
ATOM 1609 N N . GLU A 1 195 ? -4.984 24.574 8.837 1.00 90.62 195 GLU A N 1
ATOM 1610 C CA . GLU A 1 195 ? -6.107 25.489 9.012 1.00 90.62 195 GLU A CA 1
ATOM 1611 C C . GLU A 1 195 ? -6.922 25.240 10.293 1.00 90.62 195 GLU A C 1
ATOM 1613 O O . GLU A 1 195 ? -7.684 26.108 10.714 1.00 90.62 195 GLU A O 1
ATOM 1618 N N . LYS A 1 196 ? -6.752 24.075 10.930 1.00 87.06 196 LYS A N 1
ATOM 1619 C CA . LYS A 1 196 ? -7.363 23.711 12.219 1.00 87.06 196 LYS A CA 1
ATOM 1620 C C . LYS A 1 196 ? -6.353 23.689 13.370 1.00 87.06 196 LYS A C 1
ATOM 1622 O O . LYS A 1 196 ? -6.709 23.306 14.483 1.00 87.06 196 LYS A O 1
ATOM 1627 N N . GLY A 1 197 ? -5.096 24.054 13.112 1.00 81.50 197 GLY A N 1
ATOM 1628 C CA . GLY A 1 197 ? -4.085 24.189 14.152 1.00 81.50 197 GLY A CA 1
ATOM 1629 C C . GLY A 1 197 ? -4.409 25.354 15.083 1.00 81.50 197 GLY A C 1
ATOM 1630 O O . GLY A 1 197 ? -4.767 26.442 14.632 1.00 81.50 197 GLY A O 1
ATOM 1631 N N . ILE A 1 198 ? -4.285 25.131 16.391 1.00 68.81 198 ILE A N 1
ATOM 1632 C CA . ILE A 1 198 ? -4.342 26.217 17.372 1.00 68.81 198 ILE A CA 1
ATOM 1633 C C . ILE A 1 198 ? -3.027 26.997 17.241 1.00 68.81 198 ILE A C 1
ATOM 1635 O O . ILE A 1 198 ? -1.956 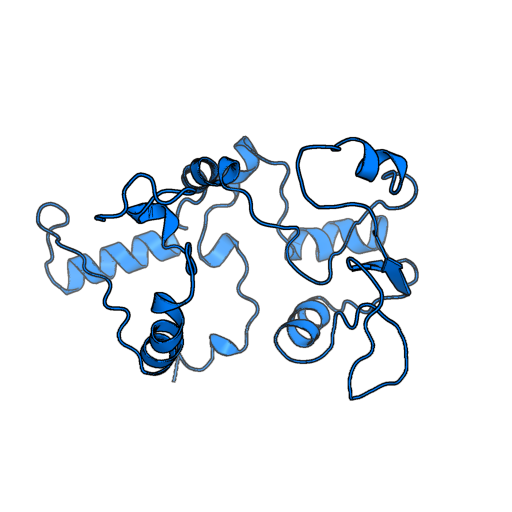26.392 17.297 1.00 68.81 198 ILE A O 1
ATOM 1639 N N . LYS A 1 199 ? -3.129 28.308 16.999 1.00 56.78 199 LYS A N 1
ATOM 1640 C CA . LYS A 1 199 ? -1.986 29.233 16.982 1.00 56.78 199 LYS A CA 1
ATOM 1641 C C . LYS A 1 199 ? -1.432 29.468 18.378 1.00 56.78 199 LYS A C 1
ATOM 1643 O O . LYS A 1 199 ? -2.257 29.576 19.312 1.00 56.78 199 LYS A O 1
#